Protein AF-A0A108T3N6-F1 (afdb_monomer_lite)

Structure (mmCIF, N/CA/C/O backbone):
data_AF-A0A108T3N6-F1
#
_entry.id   AF-A0A108T3N6-F1
#
loop_
_atom_site.group_PDB
_atom_site.id
_atom_site.type_symbol
_atom_site.label_atom_id
_atom_site.label_alt_id
_atom_site.label_comp_id
_atom_site.label_asym_id
_atom_site.label_entity_id
_atom_site.label_seq_id
_atom_site.pdbx_PDB_ins_code
_atom_site.Cartn_x
_atom_site.Cartn_y
_atom_site.Cartn_z
_atom_site.occupancy
_atom_site.B_iso_or_equiv
_atom_site.auth_seq_id
_atom_site.auth_comp_id
_atom_site.auth_asym_id
_atom_site.auth_atom_id
_atom_site.pdbx_PDB_model_num
ATOM 1 N N . MET A 1 1 ? -3.102 5.567 3.985 1.00 91.25 1 MET A N 1
ATOM 2 C CA . MET A 1 1 ? -2.075 5.454 5.057 1.00 91.25 1 MET A CA 1
ATOM 3 C C . MET A 1 1 ? -1.908 4.011 5.549 1.00 91.25 1 MET A C 1
ATOM 5 O O . MET A 1 1 ? -2.668 3.142 5.117 1.00 91.25 1 MET A O 1
ATOM 9 N N . LYS A 1 2 ? -0.942 3.727 6.442 1.00 94.19 2 LYS A N 1
ATOM 10 C CA . LYS A 1 2 ? -0.888 2.443 7.169 1.00 94.19 2 LYS A CA 1
ATOM 11 C C . LYS A 1 2 ? -1.755 2.499 8.430 1.00 94.19 2 LYS A C 1
ATOM 13 O O . LYS A 1 2 ? -2.021 3.571 8.969 1.00 94.19 2 LYS A O 1
ATOM 18 N N . LEU A 1 3 ? -2.188 1.342 8.925 1.00 94.81 3 LEU A N 1
ATOM 19 C CA . LEU A 1 3 ? -2.983 1.229 10.151 1.00 94.81 3 LEU A CA 1
ATOM 20 C C . LEU A 1 3 ? -2.199 1.700 11.389 1.00 94.81 3 LEU A C 1
ATOM 22 O O . LEU A 1 3 ? -2.789 2.217 12.338 1.00 94.81 3 LEU A O 1
ATOM 26 N N . SER A 1 4 ? -0.871 1.556 11.374 1.00 93.06 4 SER A N 1
ATOM 27 C CA . SER A 1 4 ? 0.037 2.087 12.401 1.00 93.06 4 SER A CA 1
ATOM 28 C C . SER A 1 4 ? -0.016 3.610 12.542 1.00 93.06 4 SER A C 1
ATOM 30 O O . SER A 1 4 ? 0.333 4.129 13.600 1.00 93.06 4 SER A O 1
ATOM 32 N N . ASP A 1 5 ? -0.443 4.314 11.491 1.00 92.31 5 ASP A N 1
ATOM 33 C CA . ASP A 1 5 ? -0.460 5.778 11.429 1.00 92.31 5 ASP A CA 1
ATOM 34 C C . ASP A 1 5 ? -1.805 6.364 11.890 1.00 92.31 5 ASP A C 1
ATOM 36 O O . ASP A 1 5 ? -1.951 7.584 12.003 1.00 92.31 5 ASP A O 1
ATOM 40 N N . LEU A 1 6 ? -2.808 5.510 12.130 1.00 91.94 6 LEU A N 1
ATOM 41 C CA . LEU A 1 6 ? -4.145 5.930 12.539 1.00 91.94 6 LEU A CA 1
ATOM 42 C C . LEU A 1 6 ? -4.088 6.537 13.947 1.00 91.94 6 LEU A C 1
ATOM 44 O O . LEU A 1 6 ? -3.578 5.917 14.885 1.00 91.94 6 LEU A O 1
ATOM 48 N N . LYS A 1 7 ? -4.593 7.767 14.100 1.00 88.94 7 LYS A N 1
ATOM 49 C CA . LYS A 1 7 ? -4.560 8.463 15.390 1.00 88.94 7 LYS A CA 1
ATOM 50 C C . LYS A 1 7 ? -5.565 7.850 16.353 1.00 88.94 7 LYS A C 1
ATOM 52 O O . LYS A 1 7 ? -6.504 7.164 15.971 1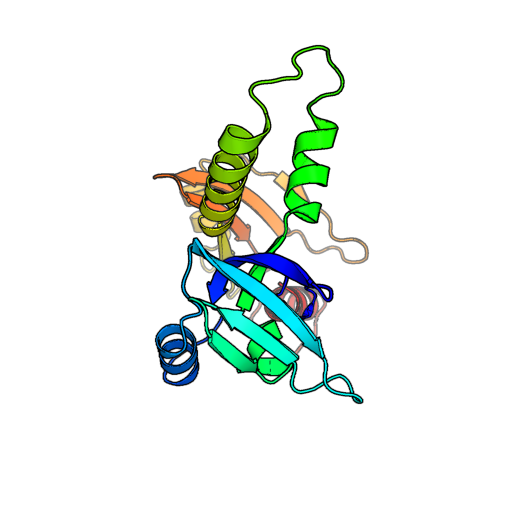.00 88.94 7 LYS A O 1
ATOM 57 N N . ARG A 1 8 ? -5.359 8.122 17.635 1.00 87.94 8 ARG A N 1
ATOM 58 C CA . ARG A 1 8 ? -6.267 7.676 18.685 1.00 87.94 8 ARG A CA 1
ATOM 59 C C . ARG A 1 8 ? -7.688 8.190 18.431 1.00 87.94 8 ARG A C 1
ATOM 61 O O . ARG A 1 8 ? -7.859 9.363 18.122 1.00 87.94 8 ARG A O 1
ATOM 68 N N . ASP A 1 9 ? -8.652 7.300 18.619 1.00 87.88 9 ASP A N 1
ATOM 69 C CA . ASP A 1 9 ? -10.087 7.484 18.421 1.00 87.88 9 ASP A CA 1
ATOM 70 C C . ASP A 1 9 ? -10.481 7.785 16.953 1.00 87.88 9 ASP A C 1
ATOM 72 O O . ASP A 1 9 ? -11.664 7.960 16.655 1.00 87.88 9 ASP A O 1
ATOM 76 N N . ASP A 1 10 ? -9.521 7.764 16.013 1.00 89.56 10 ASP A N 1
ATOM 77 C CA . ASP A 1 10 ? -9.805 7.828 14.580 1.00 89.56 10 ASP A CA 1
ATOM 78 C C . ASP A 1 10 ? -10.255 6.459 14.058 1.00 89.56 10 ASP A C 1
ATOM 80 O O . ASP A 1 10 ? -9.820 5.386 14.502 1.00 89.56 10 ASP A O 1
ATOM 84 N N . LYS A 1 11 ? -11.105 6.526 13.035 1.00 92.00 11 LYS A N 1
ATOM 85 C CA . LYS A 1 11 ? -11.594 5.379 12.279 1.00 92.00 11 LYS A CA 1
ATOM 86 C C . LYS A 1 11 ? -10.981 5.343 10.890 1.00 92.00 11 LYS A C 1
ATOM 88 O O . LYS A 1 11 ? -10.747 6.379 10.261 1.00 92.00 11 LYS A O 1
ATOM 93 N N . GLY A 1 12 ? -10.784 4.132 10.394 1.00 93.56 12 GLY A N 1
ATOM 94 C CA . GLY A 1 12 ? -10.403 3.879 9.017 1.00 93.56 12 GLY A CA 1
ATOM 95 C C . GLY A 1 12 ? -11.101 2.651 8.456 1.00 93.56 12 GLY A C 1
ATOM 96 O O . GLY A 1 12 ? -11.573 1.784 9.191 1.00 93.56 12 GLY A O 1
ATOM 97 N N . ILE A 1 13 ? -11.151 2.577 7.134 1.00 95.19 13 ILE A N 1
ATOM 98 C CA . ILE A 1 13 ? -11.622 1.404 6.403 1.00 95.19 13 ILE A CA 1
ATOM 99 C C . ILE A 1 13 ? -10.401 0.675 5.866 1.00 95.19 13 ILE A C 1
ATOM 101 O O . ILE A 1 13 ? -9.550 1.274 5.207 1.00 95.19 13 ILE A O 1
ATOM 105 N N . ILE A 1 14 ? -10.315 -0.621 6.151 1.00 95.12 14 ILE A N 1
ATOM 106 C CA . ILE A 1 14 ? -9.215 -1.470 5.698 1.00 95.12 14 ILE A CA 1
ATOM 107 C C . ILE A 1 14 ? -9.305 -1.636 4.185 1.00 95.12 14 ILE A C 1
ATOM 109 O O . ILE A 1 14 ? -10.302 -2.128 3.660 1.00 95.12 14 ILE A O 1
ATOM 113 N N . THR A 1 15 ? -8.251 -1.264 3.470 1.00 93.88 15 THR A N 1
ATOM 114 C CA . THR A 1 15 ? -8.188 -1.394 2.010 1.00 93.88 15 THR A CA 1
ATOM 115 C C 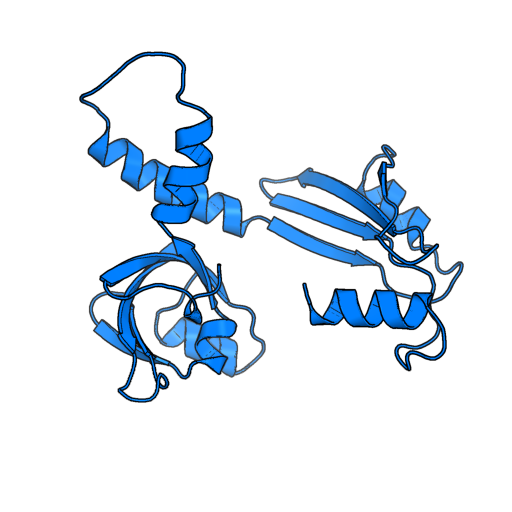. THR A 1 15 ? -7.367 -2.601 1.586 1.00 93.88 15 THR A C 1
ATOM 117 O O . THR A 1 15 ? -7.721 -3.267 0.613 1.00 93.88 15 THR A O 1
ATOM 120 N N . LYS A 1 16 ? -6.301 -2.933 2.325 1.00 92.06 16 LYS A N 1
ATOM 121 C CA . LYS A 1 16 ? -5.388 -4.023 1.964 1.00 92.06 16 LYS A CA 1
ATOM 122 C C . LYS A 1 16 ? -4.662 -4.596 3.176 1.00 92.06 16 LYS A C 1
ATOM 124 O O . LYS A 1 16 ? -4.368 -3.892 4.133 1.00 92.06 16 LYS A O 1
ATOM 129 N N . VAL A 1 17 ? -4.313 -5.880 3.101 1.00 93.06 17 VAL A N 1
ATOM 130 C CA . VAL A 1 17 ? -3.397 -6.542 4.043 1.00 93.06 17 VAL A CA 1
ATOM 131 C C . VAL A 1 17 ? -2.167 -7.005 3.266 1.00 93.06 17 VAL A C 1
ATOM 133 O O . VAL A 1 17 ? -2.214 -7.984 2.514 1.00 93.06 17 VAL A O 1
ATOM 136 N N . LEU A 1 18 ? -1.072 -6.269 3.427 1.00 86.31 18 LEU A N 1
ATOM 137 C CA . LEU A 1 18 ? 0.232 -6.492 2.818 1.00 86.31 18 LEU A CA 1
ATOM 138 C C . LEU A 1 18 ? 0.981 -7.575 3.595 1.00 86.31 18 LEU A C 1
ATOM 140 O O . LEU A 1 18 ? 1.820 -7.323 4.441 1.00 86.31 18 LEU A O 1
ATOM 144 N N . GLY A 1 19 ? 0.662 -8.832 3.330 1.00 84.56 19 GLY A N 1
ATOM 145 C CA . GLY A 1 19 ? 1.298 -9.948 4.014 1.00 84.56 19 GLY A CA 1
ATOM 146 C C . GLY A 1 19 ? 1.163 -11.233 3.225 1.00 84.56 19 GLY A C 1
ATOM 147 O O . GLY A 1 19 ? 0.322 -11.347 2.330 1.00 84.56 19 GLY A O 1
ATOM 148 N N . ARG A 1 20 ? 1.988 -12.232 3.539 1.00 86.44 20 ARG A N 1
ATOM 149 C CA . ARG A 1 20 ? 1.948 -13.534 2.861 1.00 86.44 20 ARG A CA 1
ATOM 150 C C . ARG A 1 20 ? 1.839 -14.675 3.866 1.00 86.44 20 ARG A C 1
ATOM 152 O O . ARG A 1 20 ? 2.217 -14.540 5.028 1.00 86.44 20 ARG A O 1
ATOM 159 N N . GLY A 1 21 ? 1.306 -15.800 3.398 1.00 93.06 21 GLY A N 1
ATOM 160 C CA . GLY A 1 21 ? 1.285 -17.053 4.147 1.00 93.06 21 GLY A CA 1
ATOM 161 C C . GLY A 1 21 ? 0.557 -16.963 5.501 1.00 93.06 21 GLY A C 1
ATOM 162 O O . GLY A 1 21 ? -0.523 -16.365 5.569 1.00 93.06 21 GLY A O 1
ATOM 163 N N . PRO A 1 22 ? 1.122 -17.553 6.576 1.00 93.06 22 PRO A N 1
ATOM 164 C CA . PRO A 1 22 ? 0.463 -17.656 7.881 1.00 93.06 22 PRO A CA 1
ATOM 165 C C . PRO A 1 22 ? 0.064 -16.311 8.493 1.00 93.06 22 PRO A C 1
ATOM 167 O O . PRO A 1 22 ? -1.004 -16.206 9.090 1.00 93.06 22 PRO A O 1
ATOM 170 N N . PHE A 1 23 ? 0.889 -15.276 8.310 1.00 92.12 23 PHE A N 1
ATOM 171 C CA . PHE A 1 23 ? 0.613 -13.940 8.834 1.00 92.12 23 PHE A CA 1
ATOM 172 C C . PHE A 1 23 ? -0.697 -13.377 8.272 1.00 92.12 23 PHE A C 1
ATOM 174 O O . PHE A 1 23 ? -1.589 -13.009 9.032 1.00 92.12 23 PHE A O 1
ATOM 181 N N . ARG A 1 24 ? -0.854 -13.378 6.940 1.00 93.31 24 ARG A N 1
ATOM 182 C CA . ARG A 1 24 ? -2.060 -12.842 6.292 1.00 93.31 24 ARG A CA 1
ATOM 183 C C . ARG A 1 24 ? -3.309 -13.611 6.709 1.00 93.31 24 ARG A C 1
ATOM 185 O O . ARG A 1 24 ? -4.341 -12.993 6.942 1.00 93.31 24 ARG A O 1
ATOM 192 N N . LYS A 1 25 ? -3.204 -14.938 6.838 1.00 94.94 25 LYS A N 1
ATOM 193 C CA . LYS A 1 25 ? -4.30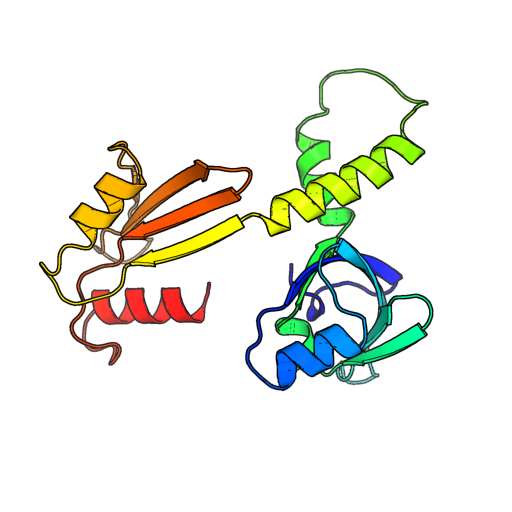2 -15.780 7.326 1.00 94.94 25 LYS A CA 1
ATOM 194 C C . LYS A 1 25 ? -4.729 -15.364 8.737 1.00 94.94 25 LYS A C 1
ATOM 196 O O . LYS A 1 25 ? -5.901 -15.080 8.940 1.00 94.94 25 LYS A O 1
ATOM 201 N N . ARG A 1 26 ? -3.773 -15.225 9.662 1.00 95.25 26 ARG A N 1
ATOM 202 C CA . ARG A 1 26 ? -4.022 -14.786 11.044 1.00 95.25 26 ARG A CA 1
ATOM 203 C C . ARG A 1 26 ? -4.690 -13.410 11.108 1.00 95.25 26 ARG A C 1
ATOM 205 O O . ARG A 1 26 ? -5.650 -13.234 11.843 1.00 95.25 26 ARG A O 1
ATOM 212 N N . ILE A 1 27 ? -4.188 -12.434 10.350 1.00 95.62 27 ILE A N 1
ATOM 213 C CA . ILE A 1 27 ? -4.729 -11.063 10.328 1.00 95.62 27 ILE A CA 1
ATOM 214 C C . ILE A 1 27 ? -6.187 -11.054 9.848 1.00 95.62 27 ILE A C 1
ATOM 216 O O . ILE A 1 27 ? -7.040 -10.434 10.481 1.00 95.62 27 ILE A O 1
ATOM 220 N N . ILE A 1 28 ? -6.487 -11.814 8.792 1.00 94.75 28 ILE A N 1
ATOM 221 C CA . ILE A 1 28 ? -7.850 -11.983 8.271 1.00 94.75 28 ILE A CA 1
ATOM 222 C C . ILE A 1 28 ? -8.755 -12.689 9.29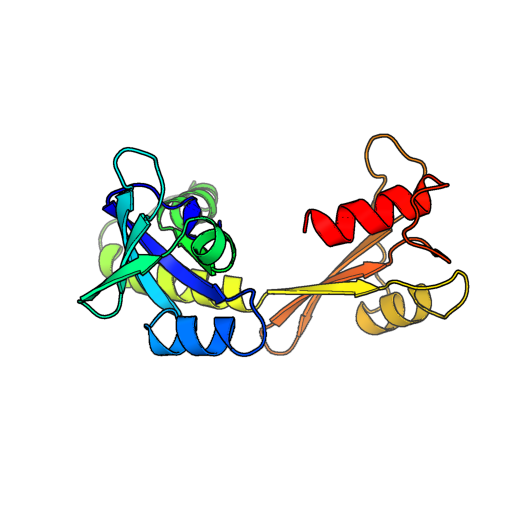1 1.00 94.75 28 ILE A C 1
ATOM 224 O O . ILE A 1 28 ? -9.871 -12.236 9.522 1.00 94.75 28 ILE A O 1
ATOM 228 N N . GLU A 1 29 ? -8.280 -13.760 9.934 1.00 94.94 29 GLU A N 1
ATOM 229 C CA . GLU A 1 29 ? -9.026 -14.487 10.976 1.00 94.94 29 GLU A CA 1
ATOM 230 C C . GLU A 1 29 ? -9.329 -13.616 12.204 1.00 94.94 29 GLU A C 1
ATOM 232 O O . GLU A 1 29 ? -10.357 -13.799 12.848 1.00 94.94 29 GLU A O 1
ATOM 237 N N . MET A 1 30 ? -8.471 -12.635 12.502 1.00 95.25 30 MET A N 1
ATOM 238 C CA . MET A 1 30 ? -8.707 -11.627 13.540 1.00 95.25 30 MET A CA 1
ATOM 239 C C . MET A 1 30 ? -9.666 -10.507 13.108 1.00 95.25 30 MET A C 1
ATOM 241 O O . MET A 1 30 ? -9.904 -9.600 13.903 1.00 95.25 30 MET A O 1
ATOM 245 N N . GLY A 1 31 ? -10.226 -10.547 11.895 1.00 94.56 31 GLY A N 1
ATOM 246 C CA . GLY A 1 31 ? -11.244 -9.605 11.417 1.00 94.56 31 GLY A CA 1
ATOM 247 C C . GLY A 1 31 ? -10.707 -8.423 10.609 1.00 94.56 31 GLY A C 1
ATOM 248 O O . GLY A 1 31 ? -11.491 -7.601 10.140 1.00 94.56 31 GLY A O 1
ATOM 249 N N . PHE A 1 32 ? -9.393 -8.331 10.385 1.00 96.00 32 PHE A N 1
ATOM 250 C CA . PHE A 1 32 ? -8.804 -7.281 9.551 1.00 96.00 32 PHE A CA 1
ATOM 251 C C . PHE A 1 32 ? -8.930 -7.656 8.071 1.00 96.00 32 PHE A C 1
ATOM 253 O O . PHE A 1 32 ? -7.999 -8.171 7.447 1.00 96.00 32 PHE A O 1
ATOM 260 N N . VAL A 1 33 ? -10.118 -7.433 7.516 1.00 93.81 33 VAL A N 1
ATOM 261 C CA . VAL A 1 33 ? -10.471 -7.763 6.130 1.00 93.81 33 VAL A CA 1
ATOM 262 C C . VAL A 1 33 ? -10.779 -6.508 5.323 1.00 93.81 33 VAL A C 1
ATOM 264 O O . VAL A 1 33 ? -11.180 -5.488 5.872 1.00 93.81 33 VAL A O 1
ATOM 267 N N . GLN A 1 34 ? -10.597 -6.569 4.004 1.00 91.62 34 GLN A N 1
ATOM 268 C CA . GLN A 1 34 ? -10.891 -5.439 3.122 1.00 91.62 34 GLN A CA 1
ATOM 269 C C . GLN A 1 34 ? -12.357 -4.988 3.259 1.00 91.62 34 GLN A C 1
ATOM 271 O O . GLN A 1 34 ? -13.272 -5.807 3.241 1.00 91.62 34 GLN A O 1
ATOM 276 N N . GLY A 1 35 ? -12.568 -3.677 3.368 1.00 91.19 35 GLY A N 1
ATOM 277 C CA . GLY A 1 35 ? -13.866 -3.033 3.563 1.00 91.19 35 GLY A CA 1
ATOM 278 C C . GLY A 1 35 ? -14.328 -2.954 5.019 1.00 91.19 35 GLY A C 1
ATOM 279 O O . GLY A 1 35 ? -15.326 -2.293 5.287 1.00 91.19 35 GLY A O 1
ATOM 280 N N . GLN A 1 36 ? -13.624 -3.593 5.956 1.00 94.25 36 GLN A N 1
ATOM 281 C CA . GLN A 1 36 ? -13.978 -3.558 7.370 1.00 94.25 36 GLN A CA 1
ATOM 282 C C . GLN A 1 36 ? -13.545 -2.235 8.017 1.00 94.25 36 GLN A C 1
ATOM 284 O O . GLN A 1 36 ? -12.419 -1.777 7.819 1.00 94.25 36 GLN A O 1
ATOM 289 N N . GLU A 1 37 ? -14.430 -1.653 8.830 1.00 94.88 37 GLU A N 1
ATOM 290 C CA . GLU A 1 37 ? -14.095 -0.520 9.700 1.00 94.88 37 GLU A CA 1
ATOM 291 C C . GLU A 1 37 ? -13.244 -0.983 10.886 1.00 94.88 37 GLU A C 1
ATOM 293 O O . GLU A 1 37 ? -13.540 -1.999 11.533 1.00 94.88 37 GLU A O 1
ATOM 298 N N . VAL A 1 38 ? -12.205 -0.201 11.170 1.00 95.81 38 VAL A N 1
ATOM 299 C CA . VAL A 1 38 ? -11.301 -0.352 12.304 1.00 95.81 38 VAL A CA 1
ATOM 300 C C . VAL A 1 38 ? -11.100 0.996 12.998 1.00 95.81 38 VAL A C 1
ATOM 302 O O . VAL A 1 38 ? -10.964 2.031 12.350 1.00 95.81 38 VAL A O 1
ATOM 305 N N . GLU A 1 39 ? -11.078 0.979 14.326 1.00 95.38 39 GLU A N 1
ATOM 306 C CA . GLU A 1 39 ? -10.888 2.156 15.182 1.00 95.38 39 GLU A CA 1
ATOM 307 C C . GLU A 1 39 ? -9.616 1.982 16.020 1.00 95.38 39 GLU A C 1
ATOM 309 O O . GLU A 1 39 ? -9.398 0.918 16.608 1.00 95.38 39 GLU A O 1
ATOM 314 N N . ALA A 1 40 ? -8.763 3.004 16.085 1.00 92.38 40 ALA A N 1
ATOM 315 C CA . ALA A 1 40 ? -7.567 2.977 16.926 1.00 92.38 40 ALA A CA 1
ATOM 316 C C . ALA A 1 40 ? -7.908 3.438 18.350 1.00 92.38 40 ALA A C 1
ATOM 318 O O . ALA A 1 40 ? -8.188 4.604 18.583 1.00 92.38 40 ALA A O 1
ATOM 319 N N . VAL A 1 41 ? -7.849 2.541 19.335 1.00 89.62 41 VAL A N 1
ATOM 320 C CA . VAL A 1 41 ? -8.314 2.840 20.703 1.00 89.62 41 VAL A CA 1
ATOM 321 C C . VAL A 1 41 ? -7.222 3.504 21.543 1.00 89.62 41 VAL A C 1
ATOM 323 O O . VAL A 1 41 ? -7.446 4.504 22.222 1.00 89.62 41 VAL A O 1
ATOM 326 N N . ARG A 1 42 ? -6.025 2.906 21.572 1.00 76.19 42 ARG A N 1
ATOM 327 C CA . ARG A 1 42 ? -4.875 3.401 22.346 1.00 76.19 42 ARG A CA 1
ATOM 328 C C . ARG A 1 42 ? -3.583 2.718 21.915 1.00 76.19 42 ARG A C 1
ATOM 330 O O . ARG A 1 42 ? -3.551 1.501 21.737 1.00 76.19 42 ARG A O 1
ATOM 337 N N . SER A 1 43 ? -2.496 3.471 21.859 1.00 67.75 43 SER A N 1
ATOM 338 C CA . SER A 1 43 ? -1.144 2.906 21.804 1.00 67.75 43 SER A CA 1
ATOM 339 C C . SER A 1 43 ? -0.680 2.569 23.225 1.00 67.75 43 SER A C 1
ATOM 341 O O . SER A 1 43 ? -1.071 3.241 24.185 1.00 67.75 43 SER A O 1
ATOM 343 N N . ALA A 1 44 ? 0.121 1.514 23.401 1.00 71.38 44 ALA A N 1
ATOM 344 C CA . ALA A 1 44 ? 0.771 1.236 24.682 1.00 71.38 44 ALA A CA 1
ATOM 345 C C . ALA A 1 44 ? 1.590 2.455 25.175 1.00 71.38 44 ALA A C 1
ATOM 347 O O . ALA A 1 44 ? 1.962 3.303 24.362 1.00 71.38 44 ALA A O 1
ATOM 348 N N . PRO A 1 45 ? 1.940 2.542 26.476 1.00 71.38 45 PRO A N 1
ATOM 349 C CA . PRO A 1 45 ? 2.736 3.652 27.021 1.00 71.38 45 PRO A CA 1
ATOM 350 C C . PRO A 1 45 ? 4.069 3.892 26.291 1.00 71.38 45 PRO A C 1
ATOM 352 O O . PRO A 1 45 ? 4.600 4.995 26.333 1.00 71.38 45 PRO A O 1
ATOM 355 N N . LEU A 1 46 ? 4.591 2.857 25.620 1.00 77.00 46 LEU A N 1
ATOM 356 C CA . LEU A 1 46 ? 5.826 2.870 24.831 1.00 77.00 46 LEU A CA 1
ATOM 357 C C . LEU A 1 46 ? 5.581 2.783 23.309 1.00 77.00 46 LEU A C 1
ATOM 359 O O . LEU A 1 46 ? 6.514 2.558 22.548 1.00 77.00 46 LEU A O 1
ATOM 363 N N . GLY A 1 47 ? 4.335 2.937 22.853 1.00 75.62 47 GLY A N 1
ATOM 364 C CA . GLY A 1 47 ? 3.969 2.959 21.433 1.00 75.62 47 GLY A CA 1
ATOM 365 C C . GLY A 1 47 ? 3.715 1.596 20.774 1.00 75.62 47 GLY A C 1
ATOM 366 O O . GLY A 1 47 ? 3.225 1.580 19.650 1.00 75.62 47 GLY A O 1
ATOM 367 N N . ASP A 1 48 ? 3.985 0.479 21.456 1.00 85.00 48 ASP A N 1
ATOM 368 C CA . ASP A 1 48 ? 3.785 -0.890 20.951 1.00 85.00 48 ASP A CA 1
ATOM 369 C C . ASP A 1 48 ? 3.439 -1.862 22.108 1.00 85.00 48 ASP A C 1
ATOM 371 O O . ASP A 1 48 ? 4.092 -1.787 23.155 1.00 85.00 48 ASP A O 1
ATOM 375 N N . PRO A 1 49 ? 2.422 -2.748 21.996 1.00 88.62 49 PRO A N 1
ATOM 376 C CA . PRO A 1 49 ? 1.467 -2.902 20.893 1.00 88.62 49 PRO A CA 1
ATOM 377 C C . PRO A 1 49 ? 0.410 -1.792 20.830 1.00 88.62 49 PRO A C 1
ATOM 379 O O . PRO A 1 49 ? 0.159 -1.073 21.804 1.00 88.62 49 PRO A O 1
ATOM 382 N N . VAL A 1 50 ? -0.240 -1.678 19.673 1.00 90.56 50 VAL A N 1
ATOM 383 C CA . VAL A 1 50 ? -1.377 -0.777 19.448 1.00 90.56 50 VAL A CA 1
ATOM 384 C C . VAL A 1 50 ? -2.678 -1.573 19.537 1.00 90.56 50 VAL A C 1
ATOM 386 O O . VAL A 1 50 ? -2.778 -2.695 19.035 1.00 90.56 50 VAL A O 1
ATOM 389 N N . TYR A 1 51 ? -3.675 -1.009 20.219 1.00 92.94 51 TYR A N 1
ATOM 390 C CA . TYR A 1 51 ? -4.991 -1.618 20.383 1.00 92.94 51 TYR A CA 1
ATOM 391 C C . TYR A 1 51 ? -5.969 -1.046 19.365 1.00 92.94 51 TYR A C 1
ATOM 393 O O . TYR A 1 51 ? -6.178 0.168 19.311 1.00 92.94 51 TYR A O 1
ATOM 401 N N . TYR A 1 52 ? -6.611 -1.942 18.627 1.00 95.31 52 TYR A N 1
ATOM 402 C CA . TYR A 1 52 ? -7.611 -1.634 17.618 1.00 95.31 52 TYR A CA 1
ATOM 403 C C . TYR A 1 52 ? -8.940 -2.280 17.978 1.00 95.31 52 TYR A C 1
ATOM 405 O O . TYR A 1 52 ? -8.970 -3.372 18.543 1.00 95.31 52 TYR A O 1
ATOM 413 N N . LYS A 1 53 ? -10.042 -1.634 17.615 1.00 96.38 53 LYS A N 1
ATOM 414 C CA . LYS A 1 53 ? -11.378 -2.214 17.687 1.00 96.38 53 LYS A CA 1
ATOM 415 C C . LYS A 1 53 ? -11.843 -2.556 16.278 1.00 96.38 53 LYS A C 1
ATOM 417 O O . LYS A 1 53 ? -11.892 -1.686 15.414 1.00 96.38 53 LYS A O 1
ATOM 422 N N . VAL A 1 54 ? -12.173 -3.823 16.052 1.00 96.12 54 VAL A N 1
ATOM 423 C CA . VAL A 1 54 ? -12.599 -4.369 14.756 1.00 96.12 54 VAL A CA 1
ATOM 424 C C . VAL A 1 54 ? -13.732 -5.363 14.995 1.00 96.12 54 VAL A C 1
ATOM 426 O O . VAL A 1 54 ? -13.720 -6.078 15.993 1.00 96.12 54 VAL A O 1
ATOM 429 N N . MET A 1 55 ? -14.765 -5.358 14.145 1.00 93.50 55 MET A N 1
ATOM 430 C CA . MET A 1 55 ? -15.955 -6.218 14.306 1.00 93.50 55 MET A CA 1
ATOM 431 C C . MET A 1 55 ? -16.585 -6.180 15.723 1.00 93.50 55 MET A C 1
ATOM 433 O O . MET A 1 55 ? -17.206 -7.140 16.173 1.00 93.50 55 MET A O 1
ATOM 437 N N . GLY A 1 56 ? -16.425 -5.066 16.448 1.00 91.00 56 GLY A N 1
ATOM 438 C CA . GLY A 1 56 ? -16.968 -4.874 17.796 1.00 91.00 56 GLY A CA 1
ATOM 439 C C . GLY A 1 56 ? -16.104 -5.385 18.958 1.00 91.00 56 GLY A C 1
ATOM 440 O O . GLY A 1 56 ? -16.480 -5.141 20.104 1.00 91.00 56 GLY A O 1
ATOM 441 N N . TYR A 1 57 ? -14.950 -6.016 18.713 1.00 94.31 57 TYR A N 1
ATOM 442 C CA . TYR A 1 57 ? -14.018 -6.464 19.759 1.00 94.31 57 TYR A CA 1
ATOM 443 C C . TYR A 1 57 ? -12.639 -5.807 19.640 1.00 94.31 57 TYR A C 1
ATOM 445 O O . TYR A 1 57 ? -12.275 -5.261 18.602 1.00 94.31 57 TYR A O 1
ATOM 453 N N . ASN A 1 58 ? -11.872 -5.846 20.733 1.00 94.19 58 ASN A N 1
ATOM 454 C CA . ASN A 1 58 ? -10.531 -5.269 20.794 1.00 94.19 58 ASN A CA 1
ATOM 455 C C . ASN A 1 58 ? -9.474 -6.311 20.414 1.00 94.19 58 ASN A C 1
ATOM 457 O O . ASN A 1 58 ? -9.475 -7.420 20.949 1.00 94.19 58 ASN A O 1
ATOM 461 N N . VAL A 1 59 ? -8.534 -5.924 19.556 1.00 94.75 59 VAL A N 1
ATOM 462 C CA . VAL A 1 59 ? -7.368 -6.714 19.155 1.00 94.75 59 VAL A CA 1
ATOM 463 C C . VAL A 1 59 ? -6.112 -5.878 19.346 1.00 94.75 59 VAL A C 1
ATOM 465 O O . VAL A 1 59 ? -6.064 -4.712 18.961 1.00 94.75 59 VAL A O 1
ATOM 468 N N . SER A 1 60 ? -5.077 -6.475 19.928 1.00 93.25 60 SER A N 1
ATOM 469 C CA . SER A 1 60 ? -3.741 -5.882 19.968 1.00 93.25 60 SER A CA 1
ATOM 470 C C . SER A 1 60 ? -2.915 -6.375 18.784 1.00 93.25 60 SER A C 1
ATOM 472 O O . SER A 1 60 ? -2.776 -7.587 18.606 1.00 93.25 60 SER A O 1
ATOM 474 N N . LEU A 1 61 ? -2.319 -5.456 18.030 1.00 93.12 61 LEU A N 1
ATOM 475 C CA . LEU A 1 61 ? -1.316 -5.762 17.010 1.00 93.12 61 LEU A CA 1
ATOM 476 C C . LEU A 1 61 ? 0.013 -5.116 17.394 1.00 93.12 61 LEU A C 1
ATOM 478 O O . LEU A 1 61 ? 0.029 -4.029 17.980 1.00 93.12 61 LEU A O 1
ATOM 482 N N . SER A 1 62 ? 1.127 -5.767 17.053 1.00 93.06 62 SER A N 1
ATOM 483 C CA . SER A 1 62 ? 2.409 -5.068 17.072 1.00 93.06 62 SER A CA 1
ATOM 484 C C . SER A 1 62 ? 2.405 -3.972 16.008 1.00 93.06 62 SER A C 1
ATOM 486 O O . SER A 1 62 ? 1.709 -4.064 14.992 1.00 93.06 62 SER A O 1
ATOM 488 N N . LYS A 1 63 ? 3.218 -2.941 16.206 1.00 90.88 63 LYS A N 1
ATOM 489 C CA . LYS A 1 63 ? 3.376 -1.847 15.254 1.00 90.88 63 LYS A CA 1
ATOM 490 C C . LYS A 1 63 ? 3.821 -2.361 13.882 1.00 90.88 63 LYS A C 1
ATOM 492 O O . LYS A 1 63 ? 3.256 -1.947 12.879 1.00 90.88 63 LYS A O 1
ATOM 497 N N . SER A 1 64 ? 4.737 -3.333 13.847 1.00 92.25 64 SER A N 1
ATOM 498 C CA . SER A 1 64 ? 5.186 -3.981 12.606 1.00 92.25 64 SER A CA 1
ATOM 499 C C . SER A 1 64 ? 4.058 -4.708 11.868 1.00 92.25 64 SER A C 1
ATOM 501 O O . SER A 1 64 ? 4.020 -4.715 10.644 1.00 92.25 64 SER A O 1
ATOM 503 N N . ASP A 1 65 ? 3.135 -5.334 12.605 1.00 94.00 65 ASP A N 1
ATOM 504 C CA . ASP A 1 65 ? 1.987 -6.024 12.017 1.00 94.00 65 ASP A CA 1
ATOM 505 C C . ASP A 1 65 ? 0.967 -5.007 11.481 1.00 94.00 65 ASP A C 1
ATOM 507 O O . ASP A 1 65 ? 0.367 -5.227 10.429 1.00 94.00 65 ASP A O 1
ATOM 511 N N . ALA A 1 66 ? 0.793 -3.877 12.173 1.00 93.81 66 ALA A N 1
ATOM 512 C CA . ALA A 1 66 ? -0.086 -2.789 11.750 1.00 93.81 66 ALA A CA 1
ATOM 513 C C . ALA A 1 66 ? 0.460 -2.003 10.540 1.00 93.81 66 ALA A C 1
ATOM 515 O O . ALA A 1 66 ? -0.321 -1.542 9.712 1.00 93.81 66 ALA A O 1
ATOM 516 N N . GLU A 1 67 ? 1.782 -1.897 10.374 1.00 93.69 67 GLU A N 1
ATOM 517 C CA . GLU A 1 67 ? 2.420 -1.315 9.176 1.00 93.69 67 GLU A CA 1
ATOM 518 C C . GLU A 1 67 ? 2.087 -2.098 7.891 1.00 93.69 67 GLU A C 1
ATOM 520 O O . GLU A 1 67 ? 2.118 -1.556 6.785 1.00 93.69 67 GLU A O 1
ATOM 525 N N . LEU A 1 68 ? 1.713 -3.372 8.032 1.00 94.06 68 LEU A N 1
ATOM 526 C CA . LEU A 1 68 ? 1.308 -4.252 6.938 1.00 94.06 68 LEU A CA 1
ATOM 527 C C . LEU A 1 68 ? -0.194 -4.195 6.625 1.00 94.06 68 LEU A C 1
ATOM 529 O O . LEU A 1 68 ? -0.667 -4.927 5.755 1.00 94.06 68 LEU A O 1
ATOM 533 N N . VAL A 1 69 ? -0.967 -3.345 7.295 1.00 94.88 69 VAL A N 1
ATOM 534 C CA . VAL A 1 69 ? -2.389 -3.142 6.996 1.00 94.88 69 VAL A CA 1
ATOM 535 C C . VAL A 1 69 ? -2.576 -1.730 6.460 1.00 94.88 69 VAL A C 1
ATOM 537 O O . VAL A 1 69 ? -2.171 -0.756 7.087 1.00 94.88 69 VAL A O 1
ATOM 540 N N . GLU A 1 70 ? -3.184 -1.610 5.286 1.00 94.69 70 GLU A N 1
ATOM 541 C CA . GLU A 1 70 ? -3.504 -0.324 4.675 1.00 94.69 70 GLU A CA 1
ATOM 542 C C . GLU A 1 70 ? -4.933 0.067 5.009 1.00 94.69 70 GLU A C 1
ATOM 544 O O . GLU A 1 70 ? -5.855 -0.755 4.945 1.00 94.69 70 GLU A O 1
ATOM 549 N N . VAL A 1 71 ? -5.101 1.340 5.355 1.00 95.00 71 VAL A N 1
ATOM 550 C CA . VAL A 1 71 ? -6.398 1.928 5.660 1.00 95.00 71 VAL A CA 1
ATOM 551 C C . VAL A 1 71 ? -6.551 3.271 4.973 1.00 95.00 71 VAL A C 1
ATOM 553 O O . VAL A 1 71 ? -5.573 3.961 4.666 1.00 95.00 71 VAL A O 1
ATOM 556 N N . VAL A 1 72 ? -7.809 3.639 4.783 1.00 93.12 72 VAL A N 1
ATOM 557 C CA . VAL A 1 72 ? -8.225 4.987 4.421 1.00 93.12 72 VAL A CA 1
ATOM 558 C C . VAL A 1 72 ? -8.973 5.580 5.606 1.00 93.12 72 VAL A C 1
ATOM 560 O O . VAL A 1 72 ? -9.909 4.958 6.107 1.00 93.12 72 VAL A O 1
ATOM 563 N N . SER A 1 73 ? -8.546 6.751 6.080 1.00 92.06 73 SER A N 1
ATOM 564 C CA . SER A 1 73 ? -9.194 7.449 7.201 1.00 92.06 73 SER A CA 1
ATOM 565 C C . SER A 1 73 ? -10.190 8.504 6.720 1.00 92.06 73 SER A C 1
ATOM 567 O O . SER A 1 73 ? -10.117 8.980 5.586 1.00 92.06 73 SER A O 1
ATOM 569 N N . MET A 1 74 ? -11.102 8.921 7.603 1.00 84.00 74 MET A N 1
ATOM 570 C CA . MET A 1 74 ? -12.055 9.994 7.287 1.00 84.00 74 MET A CA 1
ATOM 571 C C . MET A 1 74 ? -11.349 11.324 6.974 1.00 84.00 74 MET A C 1
ATOM 573 O O . MET A 1 74 ? -11.811 12.084 6.129 1.00 84.00 74 MET A O 1
ATOM 577 N N . ASN A 1 75 ? -10.202 11.583 7.608 1.00 85.00 75 ASN A N 1
ATOM 578 C CA . ASN A 1 75 ? -9.391 12.774 7.345 1.00 85.00 75 ASN A CA 1
ATOM 579 C C . ASN A 1 75 ? -8.821 12.768 5.916 1.00 85.00 75 ASN A C 1
ATOM 581 O O . ASN A 1 75 ? -8.855 13.795 5.241 1.00 85.00 75 ASN A O 1
ATOM 585 N N . GLU A 1 76 ? -8.334 11.615 5.435 1.00 83.44 76 GLU A N 1
ATOM 586 C CA . GLU A 1 76 ? -7.879 11.466 4.042 1.00 83.44 76 GLU A CA 1
ATOM 587 C C . GLU A 1 76 ? -9.033 11.713 3.055 1.00 83.44 76 GLU A C 1
ATOM 589 O O . GLU A 1 76 ? -8.861 12.448 2.083 1.00 83.44 76 GLU A O 1
ATOM 594 N N . TYR A 1 77 ? -10.222 11.169 3.338 1.00 82.56 77 TYR A N 1
ATOM 595 C CA . TYR A 1 77 ? -11.420 11.380 2.519 1.00 82.56 77 TYR A CA 1
ATOM 596 C C . TYR A 1 77 ? -11.843 12.854 2.457 1.00 82.56 77 TYR A C 1
ATOM 598 O O . TYR A 1 77 ? -12.075 13.392 1.375 1.00 82.56 77 TYR A O 1
ATOM 606 N N . GLN A 1 78 ? -11.904 13.528 3.609 1.00 81.62 78 GLN A N 1
ATOM 607 C CA . GLN A 1 78 ? -12.290 14.938 3.693 1.00 81.62 78 GLN A CA 1
ATOM 608 C C . GLN A 1 78 ? -11.304 15.864 2.982 1.00 81.62 78 GLN A C 1
ATOM 610 O O . GLN A 1 78 ? -11.736 16.835 2.370 1.00 81.62 78 GLN A O 1
ATOM 615 N N . HIS A 1 79 ? -10.001 15.581 3.032 1.00 79.19 79 HIS A N 1
ATOM 616 C CA . HIS A 1 79 ? -9.010 16.387 2.319 1.00 79.19 79 HIS A CA 1
ATOM 617 C C . HIS A 1 79 ? -9.184 16.276 0.794 1.00 79.19 79 HIS A C 1
ATOM 619 O O . HIS A 1 79 ? -9.114 17.274 0.079 1.00 79.19 79 HIS A O 1
ATOM 625 N N . GLU A 1 80 ? -9.445 15.074 0.278 1.00 72.19 80 GLU A N 1
ATOM 626 C CA . GLU A 1 80 ? -9.570 14.850 -1.166 1.00 72.19 80 GLU A CA 1
ATOM 627 C C . GLU A 1 80 ? -10.905 15.355 -1.737 1.00 72.19 80 GLU A C 1
ATOM 629 O O . GLU A 1 80 ? -10.914 15.976 -2.796 1.00 72.19 80 GLU A O 1
ATOM 634 N N . TYR A 1 81 ? -12.017 15.191 -1.011 1.00 67.69 81 TYR A N 1
ATOM 635 C CA . TYR A 1 81 ? -13.331 15.710 -1.423 1.00 67.69 81 TYR A CA 1
ATOM 636 C C . TYR A 1 81 ? -13.550 17.190 -1.084 1.00 67.69 81 TYR A C 1
ATOM 638 O O . TYR A 1 81 ? -14.210 17.895 -1.844 1.00 67.69 81 TYR A O 1
ATOM 646 N N . GLY A 1 82 ? -12.971 17.690 0.010 1.00 59.34 82 GLY A N 1
ATOM 647 C CA . GLY A 1 82 ? -13.060 19.100 0.402 1.00 59.34 82 GLY A CA 1
ATOM 648 C C . GLY A 1 82 ? -12.395 20.043 -0.602 1.00 59.34 82 GLY A C 1
ATOM 649 O O . GLY A 1 82 ? -12.825 21.182 -0.741 1.00 59.34 82 GLY A O 1
ATOM 650 N N . THR A 1 83 ? -11.416 19.547 -1.366 1.00 52.88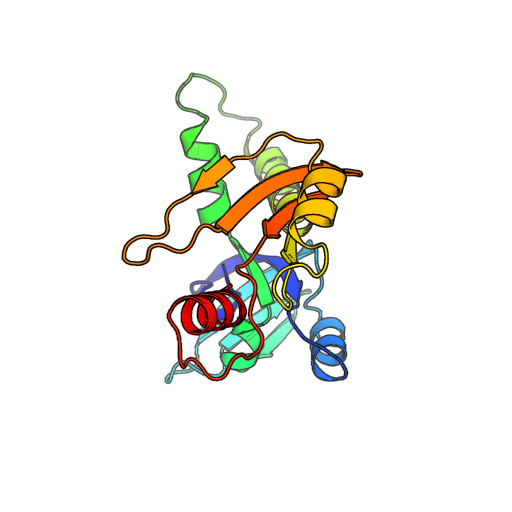 83 THR A N 1
ATOM 651 C CA . THR A 1 83 ? -10.760 20.296 -2.453 1.00 52.88 83 THR A CA 1
ATOM 652 C C . THR A 1 83 ? -11.655 20.422 -3.703 1.00 52.88 83 THR A C 1
ATOM 654 O O . THR A 1 83 ? -11.431 21.290 -4.541 1.00 52.88 83 THR A O 1
ATOM 657 N N . ILE A 1 84 ? -12.684 19.576 -3.842 1.00 53.41 84 ILE A N 1
ATOM 658 C CA . ILE A 1 84 ? -13.599 19.553 -4.999 1.00 53.41 84 ILE A CA 1
ATOM 659 C C . ILE A 1 84 ? -14.827 20.462 -4.769 1.00 53.41 84 ILE A C 1
ATOM 661 O O . ILE A 1 84 ? -15.439 20.930 -5.725 1.00 53.41 84 ILE A O 1
ATOM 665 N N . THR A 1 85 ? -15.188 20.752 -3.514 1.00 48.97 85 THR A N 1
ATOM 666 C CA . THR A 1 85 ? -16.456 21.410 -3.131 1.00 48.97 85 THR A CA 1
ATOM 667 C C . THR A 1 85 ? -16.429 22.943 -3.006 1.00 48.97 85 THR A C 1
ATOM 669 O O . THR A 1 85 ? -17.352 23.510 -2.424 1.00 48.97 85 THR A O 1
ATOM 672 N N . ASP A 1 86 ? -15.454 23.647 -3.589 1.00 45.88 86 ASP A N 1
ATOM 673 C CA . ASP A 1 86 ? -15.427 25.129 -3.629 1.00 45.88 86 ASP A CA 1
ATOM 674 C C . ASP A 1 86 ? -16.401 25.748 -4.664 1.00 45.88 86 ASP A C 1
ATOM 676 O O . ASP A 1 86 ? -16.226 26.867 -5.145 1.00 45.88 86 ASP A O 1
ATOM 680 N N . THR A 1 87 ? -17.484 25.058 -5.027 1.00 47.19 87 THR A N 1
ATOM 681 C CA . THR A 1 87 ? -18.595 25.664 -5.780 1.00 47.19 87 THR A CA 1
ATOM 682 C C . THR A 1 87 ? -19.930 25.142 -5.254 1.00 47.19 87 THR A C 1
ATOM 684 O O . THR A 1 87 ? -20.381 24.059 -5.596 1.00 47.19 87 THR A O 1
ATOM 687 N N . GLU A 1 88 ? -20.488 25.950 -4.352 1.00 53.56 88 GLU A N 1
ATOM 688 C CA . GLU A 1 88 ? -21.874 26.080 -3.894 1.00 53.56 88 GLU A CA 1
ATOM 689 C C . GLU A 1 88 ? -22.824 24.862 -3.870 1.00 53.56 88 GLU A C 1
ATOM 691 O O . GLU A 1 88 ? -23.242 24.321 -4.889 1.00 53.56 88 GLU A O 1
ATOM 696 N N . SER A 1 89 ? -23.397 24.687 -2.669 1.00 48.88 89 SER A N 1
ATOM 697 C CA . SER A 1 89 ? -24.727 24.130 -2.370 1.00 48.88 89 SER A CA 1
ATOM 698 C C . SER A 1 89 ? -24.817 22.610 -2.156 1.00 48.88 89 SER A C 1
ATOM 700 O O . SER A 1 89 ? -24.853 21.827 -3.093 1.00 48.88 89 SER A O 1
ATOM 702 N N . GLN A 1 90 ? -25.025 22.180 -0.907 1.00 50.28 90 GLN A N 1
ATOM 703 C CA . GLN A 1 90 ? -26.359 21.871 -0.353 1.00 50.28 90 GLN A CA 1
ATOM 704 C C . GLN A 1 90 ? -26.210 21.119 0.979 1.00 50.28 90 GLN A C 1
ATOM 706 O O . GLN A 1 90 ? -25.846 19.949 1.061 1.00 50.28 90 GLN A O 1
ATOM 711 N N . VAL A 1 91 ? -26.524 21.835 2.054 1.00 53.12 91 VAL A N 1
ATOM 712 C CA . VAL A 1 91 ? -26.568 21.353 3.433 1.00 53.12 91 VAL A CA 1
ATOM 713 C C . VAL A 1 91 ? -27.950 20.732 3.653 1.00 53.12 91 VAL A C 1
ATOM 715 O O . VAL A 1 91 ? -28.930 21.468 3.601 1.00 53.12 91 VAL A O 1
ATOM 718 N N . ASN A 1 92 ? -28.032 19.400 3.813 1.00 47.38 92 ASN A N 1
ATOM 719 C CA . ASN A 1 92 ? -28.991 18.656 4.675 1.00 47.38 92 ASN A CA 1
ATOM 720 C C . ASN A 1 92 ? -29.308 17.201 4.250 1.00 47.38 92 ASN A C 1
ATOM 722 O O . ASN A 1 92 ? -30.007 16.509 4.983 1.00 47.38 92 ASN A O 1
ATOM 726 N N . THR A 1 93 ? -28.709 16.673 3.176 1.00 45.81 93 THR A N 1
ATOM 727 C CA . THR A 1 93 ? -28.725 15.222 2.837 1.00 45.81 93 THR A CA 1
ATOM 728 C C . THR A 1 93 ? -27.357 14.557 3.098 1.00 45.81 93 THR A C 1
ATOM 730 O O . THR A 1 93 ? -27.024 13.517 2.546 1.00 45.81 93 THR A O 1
ATOM 733 N N . LEU A 1 94 ? -26.514 15.195 3.915 1.00 51.09 94 LEU A N 1
ATOM 734 C CA . LEU A 1 94 ? -25.051 15.067 3.858 1.00 51.09 94 LEU A CA 1
ATOM 735 C C . LEU A 1 94 ? -24.449 13.987 4.786 1.00 51.09 94 LEU A C 1
ATOM 737 O O . LEU A 1 94 ? -23.279 13.651 4.648 1.00 51.09 94 LEU A O 1
ATOM 741 N N . THR A 1 95 ? -25.199 13.431 5.744 1.00 51.78 95 THR A N 1
ATOM 742 C CA . THR A 1 95 ? -24.641 12.543 6.792 1.00 51.78 95 THR A CA 1
ATOM 743 C C . THR A 1 95 ? -24.672 11.053 6.458 1.00 51.78 95 THR A C 1
ATOM 745 O O . THR A 1 95 ? -23.741 10.343 6.820 1.00 51.78 95 THR A O 1
ATOM 748 N N . THR A 1 96 ? -25.700 10.556 5.765 1.00 50.16 96 THR A N 1
ATOM 749 C CA . THR A 1 96 ? -25.760 9.137 5.356 1.00 50.16 96 THR A CA 1
ATOM 750 C C . THR A 1 96 ? -25.018 8.909 4.042 1.00 50.16 96 THR A C 1
ATOM 752 O O . THR A 1 96 ? -24.243 7.961 3.943 1.00 50.16 96 THR A O 1
ATOM 755 N N . LEU A 1 97 ? -25.174 9.835 3.085 1.00 54.12 97 LEU A N 1
ATOM 756 C CA . LEU A 1 97 ? -24.417 9.827 1.832 1.00 54.12 97 LEU A CA 1
ATOM 757 C C . LEU A 1 97 ? -22.911 9.907 2.113 1.00 54.12 97 LEU A C 1
ATOM 759 O O . LEU A 1 97 ? -22.179 9.058 1.632 1.00 54.12 97 LEU A O 1
ATOM 763 N N . SER A 1 98 ? -22.450 10.774 3.027 1.00 71.31 98 SER A N 1
ATOM 764 C CA . SER A 1 98 ? -21.012 10.848 3.341 1.00 71.31 98 SER A CA 1
ATOM 765 C C . SER A 1 98 ? -20.409 9.557 3.897 1.00 71.31 98 SER A C 1
ATOM 767 O O . SER A 1 98 ? -19.226 9.317 3.669 1.00 71.31 98 SER A O 1
ATOM 769 N N . HIS A 1 99 ? -21.175 8.723 4.609 1.00 77.00 99 HIS A N 1
ATOM 770 C CA . HIS A 1 99 ? -20.651 7.469 5.152 1.00 77.00 99 HIS A CA 1
ATOM 771 C C . HIS A 1 99 ? -20.609 6.356 4.095 1.00 77.00 99 HIS A C 1
ATOM 773 O O . HIS A 1 99 ? -19.614 5.639 3.994 1.00 77.00 99 HIS A O 1
ATOM 779 N N . GLU A 1 100 ? -21.652 6.233 3.270 1.00 81.19 100 GLU A N 1
ATOM 780 C CA . GLU A 1 100 ? -21.654 5.299 2.135 1.00 81.19 100 GLU A CA 1
ATOM 781 C C . GLU A 1 100 ? -20.621 5.696 1.070 1.00 81.19 100 GLU A C 1
ATOM 783 O O . GLU A 1 100 ? -19.887 4.837 0.573 1.00 81.19 100 GLU A O 1
ATOM 788 N N . ASP A 1 101 ? -20.496 6.993 0.787 1.00 81.25 101 ASP A N 1
ATOM 789 C CA . ASP A 1 101 ? -19.500 7.556 -0.124 1.00 81.25 101 ASP A CA 1
ATOM 790 C C . ASP A 1 101 ? -18.079 7.337 0.402 1.00 81.25 101 ASP A C 1
ATOM 792 O O . ASP A 1 101 ? -17.193 6.956 -0.362 1.00 81.25 101 ASP A O 1
ATOM 796 N N . PHE A 1 102 ? -17.858 7.474 1.715 1.00 82.94 102 PHE A N 1
ATOM 797 C CA . PHE A 1 102 ? -16.576 7.154 2.344 1.00 82.94 102 PHE A CA 1
ATOM 798 C C . PHE A 1 102 ? -16.207 5.672 2.190 1.00 82.94 102 PHE A C 1
ATOM 800 O O . PHE A 1 102 ? -15.079 5.341 1.816 1.00 82.94 102 PHE A O 1
ATOM 807 N N . ILE A 1 103 ? -17.159 4.761 2.424 1.00 84.38 103 ILE A N 1
ATOM 808 C CA . ILE A 1 103 ? -16.939 3.320 2.231 1.00 84.38 103 ILE A CA 1
ATOM 809 C C . ILE A 1 103 ? -16.636 3.021 0.761 1.00 84.38 103 ILE A C 1
ATOM 811 O O . ILE A 1 103 ? -15.738 2.227 0.467 1.00 84.38 103 ILE A O 1
ATOM 815 N N . ARG A 1 104 ? -17.364 3.642 -0.171 1.00 84.06 104 ARG A N 1
ATOM 816 C CA . ARG A 1 104 ? -17.120 3.497 -1.610 1.00 84.06 104 ARG A CA 1
ATOM 817 C C . ARG A 1 104 ? -15.728 3.998 -1.987 1.00 84.06 104 ARG A C 1
ATOM 819 O O . ARG A 1 104 ? -14.975 3.259 -2.610 1.00 84.06 104 ARG A O 1
ATOM 826 N N . PHE A 1 105 ? -15.355 5.185 -1.527 1.00 84.06 105 PHE A N 1
ATOM 827 C CA . PHE A 1 105 ? -14.032 5.765 -1.729 1.00 84.06 105 PHE A CA 1
ATOM 828 C C . PHE A 1 105 ? -12.912 4.851 -1.211 1.00 84.06 105 PHE A C 1
ATOM 830 O O . PHE A 1 105 ? -11.938 4.585 -1.918 1.00 84.06 105 PHE A O 1
ATOM 837 N N . ALA A 1 106 ? -13.066 4.295 -0.007 1.00 85.69 106 ALA A N 1
ATOM 838 C CA . ALA A 1 106 ? -12.104 3.345 0.539 1.00 85.69 106 ALA A CA 1
ATOM 839 C C . ALA A 1 106 ? -12.044 2.035 -0.270 1.00 85.69 106 ALA A C 1
ATOM 841 O O . ALA A 1 106 ? -10.960 1.484 -0.480 1.00 85.69 106 ALA A O 1
ATOM 842 N N . LYS A 1 107 ? -13.184 1.536 -0.769 1.00 83.56 107 LYS A N 1
ATOM 843 C CA . LYS A 1 107 ? -13.214 0.368 -1.665 1.00 83.56 107 LYS A CA 1
ATOM 844 C C . LYS A 1 107 ? -12.475 0.640 -2.970 1.00 83.56 107 LYS A C 1
ATOM 846 O O . LYS A 1 107 ? -11.676 -0.204 -3.371 1.00 83.56 107 LYS A O 1
ATOM 851 N N . ASP A 1 108 ? -12.691 1.798 -3.585 1.00 82.38 108 ASP A N 1
ATOM 852 C CA . ASP A 1 108 ? -12.046 2.188 -4.843 1.00 82.38 108 ASP A CA 1
ATOM 853 C C . ASP A 1 108 ? -10.526 2.338 -4.662 1.00 82.38 108 ASP A C 1
ATOM 855 O O . ASP A 1 108 ? -9.742 1.826 -5.463 1.00 82.38 108 ASP A O 1
ATOM 859 N N . ARG A 1 109 ? -10.081 2.896 -3.528 1.00 80.88 109 ARG A N 1
ATOM 860 C CA . ARG A 1 109 ? -8.663 2.902 -3.117 1.00 80.88 109 ARG A CA 1
ATOM 861 C C . ARG A 1 109 ? -8.073 1.488 -3.016 1.00 80.88 109 ARG A C 1
ATOM 863 O O . ARG A 1 109 ? -6.919 1.274 -3.381 1.00 80.88 109 ARG A O 1
ATOM 870 N N . GLY A 1 110 ? -8.865 0.508 -2.579 1.00 79.19 110 GLY A N 1
ATOM 871 C CA . GLY A 1 110 ? -8.483 -0.908 -2.535 1.00 79.19 110 GLY A CA 1
ATOM 872 C C . GLY A 1 110 ? -8.385 -1.601 -3.903 1.00 79.19 110 GLY A C 1
ATOM 873 O O . GLY A 1 110 ? -7.873 -2.719 -3.970 1.00 79.19 110 GLY A O 1
ATOM 874 N N . LYS A 1 111 ? -8.841 -0.963 -4.989 1.00 86.25 111 LYS A N 1
ATOM 875 C CA . LYS A 1 111 ? -8.753 -1.481 -6.366 1.00 86.25 111 LYS A CA 1
ATOM 876 C C . LYS A 1 111 ? -7.547 -0.942 -7.139 1.00 86.25 111 LYS A C 1
ATOM 878 O O . LYS A 1 111 ? -7.470 -1.096 -8.353 1.00 86.25 111 LYS A O 1
ATOM 883 N N . THR A 1 112 ? -6.580 -0.337 -6.450 1.00 86.38 112 THR A N 1
ATOM 884 C CA . THR A 1 112 ? -5.318 0.070 -7.076 1.00 86.38 112 THR A CA 1
ATOM 885 C C . THR A 1 112 ? -4.295 -1.070 -7.039 1.00 86.38 112 THR A C 1
ATOM 887 O O . THR A 1 112 ? -3.961 -1.593 -5.970 1.00 86.38 112 THR A O 1
ATOM 890 N N . ILE A 1 113 ? -3.773 -1.455 -8.204 1.00 87.38 113 ILE A N 1
ATOM 891 C CA . ILE A 1 113 ? -2.725 -2.468 -8.361 1.00 87.38 113 ILE A CA 1
ATOM 892 C C . ILE A 1 113 ? -1.462 -1.786 -8.886 1.00 87.38 113 ILE A C 1
ATOM 894 O O . ILE A 1 113 ? -1.426 -1.317 -10.019 1.00 87.38 113 ILE A O 1
ATOM 898 N N . ASN A 1 114 ? -0.416 -1.771 -8.062 1.00 87.69 114 ASN A N 1
ATOM 899 C CA . ASN A 1 114 ? 0.907 -1.299 -8.461 1.00 87.69 114 ASN A CA 1
ATOM 900 C C . ASN A 1 114 ? 1.676 -2.450 -9.126 1.00 87.69 114 ASN A C 1
ATOM 902 O O . ASN A 1 114 ? 1.752 -3.551 -8.572 1.00 87.69 114 ASN A O 1
ATOM 906 N N . ILE A 1 115 ? 2.239 -2.196 -10.304 1.00 90.69 115 ILE A N 1
ATOM 907 C CA . ILE A 1 115 ? 3.005 -3.147 -11.107 1.00 90.69 115 ILE A CA 1
ATOM 908 C C . ILE A 1 115 ? 4.357 -2.516 -11.419 1.00 90.69 115 ILE A C 1
ATOM 910 O O . ILE A 1 115 ? 4.425 -1.510 -12.113 1.00 90.69 115 ILE A O 1
ATOM 914 N N . ALA A 1 116 ? 5.436 -3.149 -10.969 1.00 91.44 116 ALA A N 1
ATOM 915 C CA . ALA A 1 116 ? 6.792 -2.762 -11.334 1.00 91.44 116 ALA A CA 1
ATOM 916 C C . ALA A 1 116 ? 7.410 -3.806 -12.267 1.00 91.44 116 ALA A C 1
ATOM 918 O O . ALA A 1 116 ? 7.522 -4.981 -11.902 1.00 91.44 116 ALA A O 1
ATOM 919 N N . LEU A 1 117 ? 7.819 -3.391 -13.466 1.00 91.06 117 LEU A N 1
ATOM 920 C CA . LEU A 1 117 ? 8.532 -4.252 -14.405 1.00 91.06 117 LEU A CA 1
ATOM 921 C C . LEU A 1 117 ? 10.028 -4.214 -14.092 1.00 91.06 117 LEU A C 1
ATOM 923 O O . LEU A 1 117 ? 10.679 -3.190 -14.262 1.00 91.06 117 LEU A O 1
ATOM 927 N N . VAL A 1 118 ? 10.584 -5.345 -13.651 1.00 91.12 118 VAL A N 1
ATOM 928 C CA . VAL A 1 118 ? 11.996 -5.478 -13.251 1.00 91.12 118 VAL A CA 1
ATOM 929 C C . VAL A 1 118 ? 12.665 -6.586 -14.051 1.00 91.12 118 VAL A C 1
ATOM 931 O O . VAL A 1 118 ? 12.081 -7.643 -14.283 1.00 91.12 118 VAL A O 1
ATOM 934 N N . GLY A 1 119 ? 13.917 -6.369 -14.449 1.00 89.88 119 GLY A N 1
ATOM 935 C CA . GLY A 1 119 ? 14.725 -7.380 -15.123 1.00 89.88 119 GLY A CA 1
ATOM 936 C C . GLY A 1 119 ? 15.838 -6.787 -15.975 1.00 89.88 119 GLY A C 1
ATOM 937 O O . GLY A 1 119 ? 15.947 -5.567 -16.126 1.00 89.88 119 GLY A O 1
ATOM 938 N N . ASN A 1 120 ? 16.633 -7.668 -16.578 1.00 90.19 120 ASN A N 1
ATOM 939 C CA . ASN A 1 120 ? 17.806 -7.298 -17.368 1.00 90.19 120 ASN A CA 1
ATOM 940 C C . ASN A 1 120 ? 17.474 -6.308 -18.506 1.00 90.19 120 ASN A C 1
ATOM 942 O O . ASN A 1 120 ? 16.349 -6.287 -19.021 1.00 90.19 120 ASN A O 1
ATOM 946 N N . PRO A 1 121 ? 18.436 -5.482 -18.945 1.00 86.06 121 PRO A N 1
ATOM 947 C CA . PRO A 1 121 ? 18.326 -4.741 -20.199 1.00 86.06 121 PRO A CA 1
ATOM 948 C C . PRO A 1 121 ? 17.880 -5.640 -21.366 1.00 86.06 121 PRO A C 1
ATOM 950 O O . PRO A 1 121 ? 18.270 -6.803 -21.449 1.00 86.06 121 PRO A O 1
ATOM 953 N N . ASN A 1 122 ? 17.058 -5.095 -22.268 1.00 85.00 122 ASN A N 1
ATOM 954 C CA . ASN A 1 122 ? 16.583 -5.760 -23.492 1.00 85.00 122 ASN A CA 1
ATOM 955 C C . ASN A 1 122 ? 15.750 -7.049 -23.305 1.00 85.00 122 ASN A C 1
ATOM 957 O O . ASN A 1 122 ? 15.555 -7.783 -24.268 1.00 85.00 122 ASN A O 1
ATOM 961 N N . CYS A 1 123 ? 15.203 -7.329 -22.113 1.00 88.56 123 CYS A N 1
ATOM 962 C CA . CYS A 1 123 ? 14.331 -8.498 -21.897 1.00 88.56 123 CYS A CA 1
ATOM 963 C C . CYS A 1 123 ? 12.845 -8.278 -22.252 1.00 88.56 123 CYS A C 1
ATOM 965 O O . CYS A 1 123 ? 12.022 -9.151 -21.991 1.00 88.56 123 CYS A O 1
ATOM 967 N N . GLY A 1 124 ? 12.493 -7.126 -22.837 1.00 87.25 124 GLY A N 1
ATOM 968 C CA . GLY A 1 124 ? 11.127 -6.830 -23.291 1.00 87.25 124 GLY A CA 1
ATOM 969 C C . GLY A 1 124 ? 10.225 -6.094 -22.293 1.00 87.25 124 GLY A C 1
ATOM 970 O O . GLY A 1 124 ? 9.028 -6.005 -22.543 1.00 87.25 124 GLY A O 1
ATOM 971 N N . LYS A 1 125 ? 10.766 -5.534 -21.197 1.00 91.19 125 LYS A N 1
ATOM 972 C CA . LYS A 1 125 ? 9.984 -4.761 -20.205 1.00 91.19 125 LYS A CA 1
ATOM 973 C C . LYS A 1 125 ? 9.219 -3.601 -20.839 1.00 91.19 125 LYS A C 1
ATOM 975 O O . LYS A 1 125 ? 7.999 -3.580 -20.762 1.00 91.19 125 LYS A O 1
ATOM 980 N N . THR A 1 126 ? 9.912 -2.729 -21.569 1.00 85.75 126 THR A N 1
ATOM 981 C CA . THR A 1 126 ? 9.299 -1.587 -22.265 1.00 85.75 126 THR A CA 1
ATOM 982 C C . THR A 1 126 ? 8.251 -2.029 -23.286 1.00 85.75 126 THR A C 1
ATOM 984 O O . THR A 1 126 ? 7.221 -1.384 -23.439 1.00 85.75 126 THR A O 1
ATOM 987 N N . SER A 1 127 ? 8.453 -3.172 -23.950 1.00 86.38 127 SER A N 1
ATOM 988 C CA . SER A 1 127 ? 7.447 -3.733 -24.857 1.00 86.38 127 SER A CA 1
ATOM 989 C C . SER A 1 127 ? 6.188 -4.180 -24.109 1.00 86.38 127 SER A C 1
ATOM 991 O O . SER A 1 127 ? 5.083 -3.928 -24.578 1.00 86.38 127 SER A O 1
ATOM 993 N N . MET A 1 128 ? 6.343 -4.827 -22.948 1.00 88.38 128 MET A N 1
ATOM 994 C CA . MET A 1 128 ? 5.222 -5.229 -22.093 1.00 88.38 128 MET A CA 1
ATOM 995 C C . MET A 1 128 ? 4.509 -4.016 -21.488 1.00 88.38 128 MET A C 1
ATOM 997 O O . MET A 1 128 ? 3.283 -4.012 -21.446 1.00 88.38 128 MET A O 1
ATOM 1001 N N . PHE A 1 129 ? 5.261 -2.994 -21.076 1.00 88.56 129 PHE A N 1
ATOM 1002 C CA . PHE A 1 129 ? 4.731 -1.708 -20.631 1.00 88.56 129 PHE A CA 1
ATOM 1003 C C . PHE A 1 129 ? 3.847 -1.095 -21.717 1.00 88.56 129 PHE A C 1
ATOM 1005 O O . PHE A 1 129 ? 2.651 -0.957 -21.504 1.00 88.56 129 PHE A O 1
ATOM 1012 N N . ASN A 1 130 ? 4.395 -0.863 -22.913 1.00 84.38 130 ASN A N 1
ATOM 1013 C CA . ASN A 1 130 ? 3.674 -0.229 -24.020 1.00 84.38 130 ASN A CA 1
ATOM 1014 C C . ASN A 1 130 ? 2.437 -1.027 -24.454 1.00 84.38 130 ASN A C 1
ATOM 1016 O O . ASN A 1 130 ? 1.418 -0.446 -24.823 1.00 84.38 130 ASN A O 1
ATOM 1020 N N . PHE A 1 131 ? 2.517 -2.361 -24.413 1.00 86.00 131 PHE A N 1
ATOM 1021 C CA . PHE A 1 131 ? 1.371 -3.221 -24.691 1.00 86.00 131 PHE A CA 1
ATOM 1022 C C . PHE A 1 131 ? 0.275 -3.080 -23.629 1.00 86.00 131 PHE A C 1
ATOM 1024 O O . PHE A 1 131 ? -0.896 -2.966 -23.980 1.00 86.00 131 PHE A O 1
ATOM 1031 N N . ALA A 1 132 ? 0.646 -3.097 -22.345 1.00 83.81 132 ALA A N 1
ATOM 1032 C CA . ALA A 1 132 ? -0.299 -2.973 -21.238 1.00 83.81 132 ALA A CA 1
ATOM 1033 C C . ALA A 1 132 ? -0.915 -1.573 -21.154 1.00 83.81 132 ALA A C 1
ATOM 1035 O O . ALA A 1 132 ? -2.061 -1.430 -20.743 1.00 83.81 132 ALA A O 1
ATOM 1036 N N . SER A 1 133 ? -0.152 -0.558 -21.541 1.00 78.69 133 SER A N 1
ATOM 1037 C CA . SER A 1 133 ? -0.495 0.836 -21.325 1.00 78.69 133 SER A CA 1
ATOM 1038 C C . SER A 1 133 ? -1.200 1.490 -22.522 1.00 78.69 133 SER A C 1
ATOM 1040 O O . SER A 1 133 ? -1.902 2.483 -22.384 1.00 78.69 133 SER A O 1
ATOM 1042 N N . GLY A 1 134 ? -1.137 0.872 -23.706 1.00 74.62 134 GLY A N 1
ATOM 1043 C CA . GLY A 1 134 ? -1.895 1.333 -24.873 1.00 74.62 134 GLY A CA 1
ATOM 1044 C C . GLY A 1 134 ? -1.227 2.469 -25.655 1.00 74.62 134 GLY A C 1
ATOM 1045 O O . GLY A 1 134 ? -1.884 3.074 -26.500 1.00 74.62 134 GLY A O 1
ATOM 1046 N N . ALA A 1 135 ? 0.082 2.675 -25.444 1.00 57.34 135 ALA A N 1
ATOM 1047 C CA . ALA A 1 135 ? 0.991 3.541 -26.210 1.00 57.34 135 ALA A CA 1
ATOM 1048 C C . ALA A 1 135 ? 1.046 5.049 -25.858 1.00 57.34 135 ALA A C 1
ATOM 1050 O O . ALA A 1 135 ? 1.538 5.827 -26.681 1.00 57.34 135 ALA A O 1
ATOM 1051 N N . TYR A 1 136 ? 0.640 5.476 -24.654 1.00 55.47 136 TYR A N 1
ATOM 1052 C CA . TYR A 1 136 ? 0.766 6.875 -24.207 1.00 55.47 136 TYR A CA 1
ATOM 1053 C C . TYR A 1 136 ? 1.833 7.048 -23.116 1.00 55.47 136 TYR A C 1
ATOM 1055 O O . TYR A 1 136 ? 1.551 7.141 -21.928 1.00 55.47 136 TYR A O 1
ATOM 1063 N N . GLU A 1 137 ? 3.096 7.137 -23.538 1.00 54.03 137 GLU A N 1
ATOM 1064 C CA . GLU A 1 137 ? 4.231 7.268 -22.620 1.00 54.03 137 GLU A CA 1
ATOM 1065 C C . GLU A 1 137 ? 4.277 8.648 -21.926 1.00 54.03 137 GLU A C 1
ATOM 1067 O O . GLU A 1 137 ? 4.324 9.689 -22.587 1.00 54.03 137 GLU A O 1
ATOM 1072 N N . HIS A 1 138 ? 4.395 8.659 -20.595 1.00 53.03 138 HIS A N 1
ATOM 1073 C CA . HIS A 1 138 ? 4.949 9.784 -19.837 1.00 53.03 138 HIS A CA 1
ATOM 1074 C C . HIS A 1 138 ? 6.340 9.403 -19.306 1.00 53.03 138 HIS A C 1
ATOM 1076 O O . HIS A 1 138 ? 6.502 8.411 -18.596 1.00 53.03 138 HIS A O 1
ATOM 1082 N N . VAL A 1 139 ? 7.360 10.193 -19.660 1.00 51.84 139 VAL A N 1
ATOM 1083 C CA . VAL A 1 139 ? 8.739 10.024 -19.167 1.00 51.84 139 VAL A CA 1
ATOM 1084 C C . VAL A 1 139 ? 8.977 11.022 -18.037 1.00 51.84 139 VAL A C 1
ATOM 1086 O O . VAL A 1 139 ? 8.846 12.231 -18.242 1.00 51.84 139 VAL A O 1
ATOM 1089 N N . GLY A 1 140 ? 9.301 10.523 -16.844 1.00 49.62 140 GLY A N 1
ATOM 1090 C CA . GLY A 1 140 ? 9.626 11.336 -15.675 1.00 49.62 140 GLY A CA 1
ATOM 1091 C C . GLY A 1 140 ? 11.106 11.232 -15.307 1.00 49.62 140 GLY A C 1
ATOM 1092 O O . GLY A 1 140 ? 11.673 10.144 -15.307 1.00 49.62 140 GLY A O 1
ATOM 1093 N N . ASN A 1 141 ? 11.724 12.361 -14.948 1.00 49.94 141 ASN A N 1
ATOM 1094 C CA . ASN A 1 141 ? 13.063 12.385 -14.354 1.00 49.94 141 ASN A CA 1
ATOM 1095 C C . ASN A 1 141 ? 12.948 12.348 -12.825 1.00 49.94 141 ASN A C 1
ATOM 1097 O O . ASN A 1 141 ? 12.367 13.259 -12.230 1.00 49.94 141 ASN A O 1
ATOM 1101 N N . TYR A 1 142 ? 13.542 11.345 -12.175 1.00 55.16 142 TYR A N 1
ATOM 1102 C CA . TYR A 1 142 ? 13.655 11.327 -10.714 1.00 55.16 142 TYR A CA 1
ATOM 1103 C C . TYR A 1 142 ? 14.740 12.312 -10.251 1.00 55.16 142 TYR A C 1
ATOM 1105 O O . TYR A 1 142 ? 15.861 12.317 -10.763 1.00 55.16 142 TYR A O 1
ATOM 1113 N N . SER A 1 143 ? 14.425 13.163 -9.269 1.00 41.53 143 SER A N 1
ATOM 1114 C CA . SER A 1 143 ? 15.340 14.207 -8.786 1.00 41.53 143 SER A CA 1
ATOM 1115 C C . SER A 1 143 ? 16.661 13.612 -8.278 1.00 41.53 143 SER A C 1
ATOM 1117 O O . SER A 1 143 ? 16.703 12.986 -7.219 1.00 41.53 143 SER A O 1
ATOM 1119 N N . GLY A 1 144 ? 17.752 13.855 -9.012 1.00 49.50 144 GLY A N 1
ATOM 1120 C CA . GLY A 1 144 ? 19.120 13.518 -8.604 1.00 49.50 144 GLY A CA 1
ATOM 1121 C C . GLY A 1 144 ? 19.793 12.369 -9.363 1.00 49.50 144 GLY A C 1
ATOM 1122 O O . GLY A 1 144 ? 20.952 12.089 -9.062 1.00 49.50 144 GLY A O 1
ATOM 1123 N N . VAL A 1 145 ? 19.130 11.729 -10.339 1.00 46.53 145 VAL A N 1
ATOM 1124 C CA . VAL A 1 145 ? 19.732 10.685 -11.195 1.00 46.53 145 VAL A CA 1
ATOM 1125 C C . VAL A 1 145 ? 19.224 10.755 -12.643 1.00 46.53 145 VAL A C 1
ATOM 1127 O O . VAL A 1 145 ? 18.065 11.070 -12.883 1.00 46.53 145 VAL A O 1
ATOM 1130 N N . THR A 1 146 ? 20.085 10.446 -13.619 1.00 51.50 146 THR A N 1
ATOM 1131 C CA . THR A 1 146 ? 19.726 10.324 -15.050 1.00 51.50 146 THR A CA 1
ATOM 1132 C C . THR A 1 146 ? 19.185 8.926 -15.328 1.00 51.50 146 THR A C 1
ATOM 1134 O O . THR A 1 146 ? 19.804 8.129 -16.025 1.00 51.50 146 THR A O 1
ATOM 1137 N N . VAL A 1 147 ? 18.086 8.579 -14.673 1.00 60.59 147 VAL A N 1
ATOM 1138 C CA . VAL A 1 147 ? 17.494 7.250 -14.770 1.00 60.59 147 VAL A CA 1
ATOM 1139 C C . VAL A 1 147 ? 16.043 7.435 -15.183 1.00 60.59 147 VAL A C 1
ATOM 1141 O O . VAL A 1 147 ? 15.221 7.862 -14.375 1.00 60.59 147 VAL A O 1
ATOM 1144 N N . ASP A 1 148 ? 15.764 7.156 -16.456 1.00 63.84 148 ASP A N 1
ATOM 1145 C CA . ASP A 1 148 ? 14.425 7.255 -17.028 1.00 63.84 148 ASP A CA 1
ATOM 1146 C C . ASP A 1 148 ? 13.575 6.088 -16.511 1.00 63.84 148 ASP A C 1
ATOM 1148 O O . ASP A 1 148 ? 13.848 4.924 -16.817 1.00 63.84 148 ASP A O 1
ATOM 1152 N N . ALA A 1 149 ? 12.544 6.398 -15.729 1.00 69.62 149 ALA A N 1
ATOM 1153 C CA . ALA A 1 149 ? 11.474 5.464 -15.408 1.00 69.62 149 ALA A CA 1
ATOM 1154 C C . ALA A 1 149 ? 10.199 5.934 -16.113 1.00 69.62 149 ALA A C 1
ATOM 1156 O O . ALA A 1 149 ? 9.851 7.119 -16.075 1.00 69.62 149 ALA A O 1
ATOM 1157 N N . LYS A 1 150 ? 9.527 5.011 -16.805 1.00 78.62 150 LYS A N 1
ATOM 1158 C CA . LYS A 1 150 ? 8.255 5.295 -17.482 1.00 78.62 150 LYS A CA 1
ATOM 1159 C C . LYS A 1 150 ? 7.128 4.850 -16.576 1.00 78.62 150 LYS A C 1
ATOM 1161 O O . LYS A 1 150 ? 7.106 3.691 -16.174 1.00 78.62 150 LYS A O 1
ATOM 1166 N N . GLU A 1 151 ? 6.207 5.749 -16.274 1.00 85.75 151 GLU A N 1
ATOM 1167 C CA . GLU A 1 151 ? 5.054 5.472 -15.423 1.00 85.75 151 GLU A CA 1
ATOM 1168 C C . GLU A 1 151 ? 3.771 5.711 -16.203 1.00 85.75 151 GLU A C 1
ATOM 1170 O O . GLU A 1 151 ? 3.657 6.681 -16.952 1.00 85.75 151 GLU A O 1
ATOM 1175 N N . GLU A 1 152 ? 2.790 4.836 -16.010 1.00 86.38 152 GLU A N 1
ATOM 1176 C CA . GLU A 1 152 ? 1.466 5.014 -16.586 1.00 86.38 152 GLU A CA 1
ATOM 1177 C C . GLU A 1 152 ? 0.383 4.497 -15.643 1.00 86.38 152 GLU A C 1
ATOM 1179 O O . GLU A 1 152 ? 0.583 3.563 -14.859 1.00 86.38 152 GLU A O 1
ATOM 1184 N N . VAL A 1 153 ? -0.782 5.141 -15.709 1.00 87.25 153 VAL A N 1
ATOM 1185 C CA . VAL A 1 153 ? -1.960 4.774 -14.930 1.00 87.25 153 VAL A CA 1
ATOM 1186 C C . VAL A 1 153 ? -3.111 4.523 -15.885 1.00 87.25 153 VAL A C 1
ATOM 1188 O O . VAL A 1 153 ? -3.485 5.411 -16.647 1.00 87.25 153 VAL A O 1
ATOM 1191 N N . PHE A 1 154 ? -3.697 3.333 -15.821 1.00 85.75 154 PHE A N 1
ATOM 1192 C CA . PHE A 1 154 ? -4.854 2.969 -16.634 1.00 85.75 154 PHE A CA 1
ATOM 1193 C C . PHE A 1 154 ? -5.890 2.217 -15.802 1.00 85.75 154 PHE A C 1
ATOM 1195 O O . PHE A 1 154 ? -5.574 1.637 -14.762 1.00 85.75 154 PHE A O 1
ATOM 1202 N N . THR A 1 155 ? -7.141 2.222 -16.259 1.00 84.81 155 THR A N 1
ATOM 1203 C CA . THR A 1 155 ? -8.249 1.560 -15.563 1.00 84.81 155 THR A CA 1
ATOM 1204 C C . THR A 1 155 ? -8.801 0.426 -16.413 1.00 84.81 155 THR A C 1
ATOM 1206 O O . THR A 1 155 ? -9.116 0.628 -17.583 1.00 84.81 155 THR A O 1
ATOM 1209 N N . GLN A 1 156 ? -8.964 -0.755 -15.820 1.00 84.62 156 GLN A N 1
ATOM 1210 C CA . GLN A 1 156 ? -9.594 -1.909 -16.457 1.00 84.62 156 GLN A CA 1
ATOM 1211 C C . GLN A 1 156 ? -10.399 -2.703 -15.420 1.00 84.62 156 GLN A C 1
ATOM 1213 O O . GLN A 1 156 ? -9.909 -2.949 -14.323 1.00 84.62 156 GLN A O 1
ATOM 1218 N N . ASP A 1 157 ? -11.626 -3.110 -15.766 1.00 85.56 157 ASP A N 1
ATOM 1219 C CA . ASP A 1 157 ? -12.497 -3.950 -14.923 1.00 85.56 157 ASP A CA 1
ATOM 1220 C C . ASP A 1 157 ? -12.622 -3.441 -13.469 1.00 85.56 157 ASP A C 1
ATOM 1222 O O . ASP A 1 157 ? -12.545 -4.206 -12.512 1.00 85.56 157 ASP A O 1
ATOM 1226 N N . GLU A 1 158 ? -12.799 -2.122 -13.310 1.00 85.12 158 GLU A N 1
ATOM 1227 C CA . GLU A 1 158 ? -12.861 -1.384 -12.030 1.00 85.12 158 GLU A CA 1
ATOM 1228 C C . GLU A 1 158 ? -11.542 -1.284 -11.240 1.00 85.12 158 GLU A C 1
ATOM 1230 O O . GLU A 1 158 ? -11.522 -0.665 -10.175 1.00 85.12 158 GLU A O 1
ATOM 1235 N N . TYR A 1 159 ? -10.444 -1.848 -11.743 1.00 86.88 159 TYR A N 1
ATOM 1236 C CA . TYR A 1 159 ? -9.116 -1.719 -11.152 1.00 86.88 159 TYR A CA 1
ATOM 1237 C C . TYR A 1 159 ? -8.324 -0.593 -11.797 1.00 86.88 159 TYR A C 1
ATOM 1239 O O . TYR A 1 159 ? -8.275 -0.469 -13.019 1.00 86.88 159 TYR A O 1
ATOM 1247 N N . THR A 1 160 ? -7.649 0.186 -10.959 1.00 87.31 160 THR A N 1
ATOM 1248 C CA . THR A 1 160 ? -6.658 1.171 -11.387 1.00 87.31 160 THR A CA 1
ATOM 1249 C C . THR A 1 160 ? -5.289 0.514 -11.340 1.00 87.31 160 THR A C 1
ATOM 1251 O O . THR A 1 160 ? -4.785 0.176 -10.270 1.00 87.31 160 THR A O 1
ATOM 1254 N N . PHE A 1 161 ? -4.663 0.332 -12.489 1.00 88.81 161 PHE A N 1
ATOM 1255 C CA . PHE A 1 161 ? -3.310 -0.183 -12.597 1.00 88.81 161 PHE A CA 1
ATOM 1256 C C . PHE A 1 161 ? -2.335 0.982 -12.655 1.00 88.81 161 PHE A C 1
ATOM 1258 O O . PHE A 1 161 ? -2.481 1.873 -13.485 1.00 88.81 161 PHE A O 1
ATOM 1265 N N . LYS A 1 162 ? -1.339 0.971 -11.770 1.00 89.31 162 LYS A N 1
ATOM 1266 C CA . LYS A 1 162 ? -0.184 1.867 -11.829 1.00 89.31 162 LYS A CA 1
ATOM 1267 C C . LYS A 1 162 ? 1.007 1.033 -12.255 1.00 89.31 162 LYS A C 1
ATOM 1269 O O . LYS A 1 162 ? 1.488 0.223 -11.463 1.00 89.31 162 LYS A O 1
ATOM 1274 N N . ILE A 1 163 ? 1.419 1.161 -13.508 1.00 90.38 163 ILE A N 1
ATOM 1275 C CA . ILE A 1 163 ? 2.528 0.396 -14.066 1.00 90.38 163 ILE A CA 1
ATOM 1276 C C . ILE A 1 163 ? 3.759 1.286 -14.199 1.00 90.38 163 ILE A C 1
ATOM 1278 O O . ILE A 1 163 ? 3.657 2.433 -14.623 1.00 90.38 163 ILE A O 1
ATOM 1282 N N . ILE A 1 164 ? 4.920 0.746 -13.840 1.00 89.19 164 ILE A N 1
ATOM 1283 C CA . ILE A 1 164 ? 6.214 1.396 -14.029 1.00 89.19 164 ILE A CA 1
ATOM 1284 C C . ILE A 1 164 ? 7.176 0.461 -14.767 1.00 89.19 164 ILE A C 1
ATOM 1286 O O . ILE A 1 164 ? 7.318 -0.716 -14.414 1.00 89.19 164 ILE A O 1
ATOM 1290 N N . ASP A 1 165 ? 7.841 0.981 -15.795 1.00 88.62 165 ASP A N 1
ATOM 1291 C CA . ASP A 1 165 ? 9.005 0.350 -16.415 1.00 88.62 165 ASP A CA 1
ATOM 1292 C C . ASP A 1 165 ? 10.260 0.830 -15.693 1.00 88.62 165 ASP A C 1
ATOM 1294 O O . ASP A 1 165 ? 10.676 1.984 -15.835 1.00 88.62 165 ASP A O 1
ATOM 1298 N N . LEU A 1 166 ? 10.840 -0.055 -14.880 1.00 89.25 166 LEU A N 1
ATOM 1299 C CA . LEU A 1 166 ? 12.067 0.250 -14.168 1.00 89.25 166 LEU A CA 1
ATOM 1300 C C . LEU A 1 166 ? 13.292 -0.012 -15.060 1.00 89.25 166 LEU A C 1
ATOM 1302 O O . LEU A 1 166 ? 13.283 -0.913 -15.909 1.00 89.25 166 LEU A O 1
ATOM 1306 N N . PRO A 1 167 ? 14.395 0.716 -14.823 1.00 86.25 167 PRO A N 1
ATOM 1307 C CA . PRO A 1 167 ? 15.643 0.535 -15.547 1.00 86.25 167 PRO A CA 1
ATOM 1308 C C . PRO A 1 167 ? 16.089 -0.920 -15.610 1.00 86.25 167 PRO A C 1
ATOM 1310 O O . PRO A 1 167 ? 15.968 -1.693 -14.654 1.00 86.25 167 PRO A O 1
ATOM 1313 N N . GLY A 1 168 ? 16.659 -1.288 -16.756 1.00 85.88 168 GLY A N 1
ATOM 1314 C CA . GLY A 1 168 ? 17.254 -2.601 -16.924 1.00 85.88 168 GLY A CA 1
ATOM 1315 C C . GLY A 1 168 ? 18.388 -2.813 -15.931 1.00 85.88 168 GLY A C 1
ATOM 1316 O O . GLY A 1 168 ? 19.389 -2.107 -15.988 1.00 85.88 168 GLY A O 1
ATOM 1317 N N . THR A 1 169 ? 18.257 -3.820 -15.071 1.00 86.62 169 THR A N 1
ATOM 1318 C CA . THR A 1 169 ? 19.298 -4.168 -14.108 1.00 86.62 169 THR A CA 1
ATOM 1319 C C . THR A 1 169 ? 19.597 -5.663 -14.096 1.00 86.62 169 THR A C 1
ATOM 1321 O O . THR A 1 169 ? 18.686 -6.482 -14.199 1.00 86.62 169 THR A O 1
ATOM 1324 N N . TYR A 1 170 ? 20.881 -6.001 -13.959 1.00 84.25 170 TYR A N 1
ATOM 1325 C CA . TYR A 1 170 ? 21.366 -7.370 -13.780 1.00 84.25 170 TYR A CA 1
ATOM 1326 C C . TYR A 1 170 ? 21.473 -7.779 -12.303 1.00 84.25 170 TYR A C 1
ATOM 1328 O O . TYR A 1 170 ? 21.632 -8.964 -12.011 1.00 84.25 170 TYR A O 1
ATOM 1336 N N . SER A 1 171 ? 21.404 -6.823 -11.370 1.00 81.75 171 SER A N 1
ATOM 1337 C CA . SER A 1 171 ? 21.529 -7.083 -9.935 1.00 81.75 171 SER A CA 1
ATOM 1338 C C . SER A 1 171 ? 20.787 -6.050 -9.076 1.00 81.75 171 SER A C 1
ATOM 1340 O O . SER A 1 171 ? 20.414 -4.971 -9.519 1.00 81.75 171 SER A O 1
ATOM 1342 N N . LEU A 1 172 ? 20.563 -6.372 -7.802 1.00 81.25 172 LEU A N 1
ATOM 1343 C CA . LEU A 1 172 ? 20.092 -5.421 -6.782 1.00 81.25 172 LEU A CA 1
ATOM 1344 C C . LEU A 1 172 ? 21.222 -5.038 -5.812 1.00 81.25 172 LEU A C 1
ATOM 1346 O O . LEU A 1 172 ? 20.985 -4.477 -4.741 1.00 81.25 172 LEU A O 1
ATOM 1350 N N . SER A 1 173 ? 22.466 -5.358 -6.175 1.00 74.00 173 SER A N 1
ATOM 1351 C CA . SER A 1 173 ? 23.662 -5.149 -5.357 1.00 74.00 173 SER A CA 1
ATOM 1352 C C . SER A 1 173 ? 24.096 -3.690 -5.226 1.00 74.00 173 SER A C 1
ATOM 1354 O O . SER A 1 173 ? 24.915 -3.403 -4.359 1.00 74.00 173 SER A O 1
ATOM 1356 N N . THR A 1 174 ? 23.468 -2.762 -5.961 1.00 73.06 174 THR A N 1
ATOM 1357 C CA . THR A 1 174 ? 23.617 -1.308 -5.755 1.00 73.06 174 THR A CA 1
ATOM 1358 C C . THR A 1 174 ? 24.990 -0.779 -6.186 1.00 73.06 174 THR A C 1
ATOM 1360 O O . THR A 1 174 ? 25.502 0.172 -5.604 1.00 73.06 174 THR A O 1
ATOM 1363 N N . TYR A 1 175 ? 25.610 -1.392 -7.199 1.00 73.62 175 TYR A N 1
ATOM 1364 C CA . TYR A 1 175 ? 26.918 -0.936 -7.692 1.00 73.62 175 TYR A CA 1
ATOM 1365 C C . TYR A 1 175 ? 26.820 0.267 -8.637 1.00 73.62 175 TYR A C 1
ATOM 1367 O O . TYR A 1 175 ? 27.774 1.033 -8.750 1.00 73.62 175 TYR A O 1
ATOM 1375 N N . ILE A 1 176 ? 25.670 0.438 -9.292 1.00 82.06 176 ILE A N 1
ATOM 1376 C CA . ILE A 1 176 ? 25.380 1.531 -10.228 1.00 82.06 176 ILE A CA 1
ATOM 1377 C C . ILE A 1 176 ? 24.074 2.240 -9.843 1.00 82.06 176 ILE A C 1
ATOM 1379 O O . ILE A 1 176 ? 23.284 1.721 -9.047 1.00 82.06 176 ILE A O 1
ATOM 1383 N N . LEU A 1 177 ? 23.856 3.445 -10.377 1.00 82.50 177 LEU A N 1
ATOM 1384 C CA . LEU A 1 177 ? 22.727 4.306 -10.002 1.00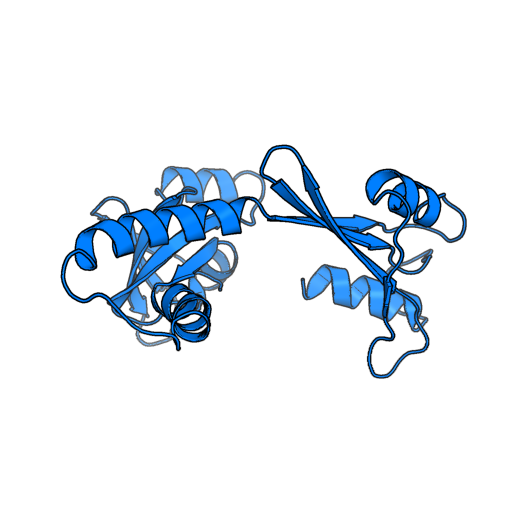 82.50 177 LEU A CA 1
ATOM 1385 C C . LEU A 1 177 ? 21.374 3.669 -10.336 1.00 82.50 177 LEU A C 1
ATOM 1387 O O . LEU A 1 177 ? 20.439 3.766 -9.547 1.00 82.50 177 LEU A O 1
ATOM 1391 N N . GLU A 1 178 ? 21.293 2.960 -11.456 1.00 80.88 178 GLU A N 1
ATOM 1392 C CA . GLU A 1 178 ? 20.114 2.226 -11.906 1.00 80.88 178 GLU A CA 1
ATOM 1393 C C . GLU A 1 178 ? 19.757 1.113 -10.911 1.00 80.88 178 GLU A C 1
ATOM 1395 O O . GLU A 1 178 ? 18.610 0.994 -10.490 1.00 80.88 178 GLU A O 1
ATOM 1400 N N . GLU A 1 179 ? 20.751 0.340 -10.456 1.00 85.69 179 GLU A N 1
ATOM 1401 C CA . GLU A 1 179 ? 20.564 -0.701 -9.435 1.00 85.69 179 GLU A CA 1
ATOM 1402 C C . GLU A 1 179 ? 20.072 -0.122 -8.110 1.00 85.69 179 GLU A C 1
ATOM 1404 O O . GLU A 1 179 ? 19.204 -0.704 -7.453 1.00 85.69 179 GLU A O 1
ATOM 1409 N N . LEU A 1 180 ? 20.642 1.018 -7.706 1.00 84.44 180 LEU A N 1
ATOM 1410 C CA . LEU A 1 180 ? 20.225 1.733 -6.506 1.00 84.44 180 LEU A CA 1
ATOM 1411 C C . LEU A 1 180 ? 18.777 2.207 -6.626 1.00 84.44 180 LEU A C 1
ATOM 1413 O O . LEU A 1 180 ? 18.018 2.046 -5.672 1.00 84.44 180 LEU A O 1
ATOM 1417 N N . TYR A 1 181 ? 18.401 2.754 -7.781 1.00 83.75 181 TYR A N 1
ATOM 1418 C CA . TYR A 1 181 ? 17.049 3.226 -8.049 1.00 83.75 181 TYR A CA 1
ATOM 1419 C C . TYR A 1 181 ? 16.030 2.084 -7.975 1.00 83.75 181 TYR A C 1
ATOM 1421 O O . TYR A 1 181 ? 15.103 2.152 -7.169 1.00 83.75 181 TYR A O 1
ATOM 1429 N N . VAL A 1 182 ? 16.258 0.985 -8.708 1.00 87.75 182 VAL A N 1
ATOM 1430 C CA . VAL A 1 182 ? 15.377 -0.197 -8.679 1.00 87.75 182 VAL A CA 1
ATOM 1431 C C . VAL A 1 182 ? 15.234 -0.737 -7.257 1.00 87.75 182 VAL A C 1
ATOM 1433 O O . VAL A 1 182 ? 14.131 -1.030 -6.802 1.00 87.75 182 VAL A O 1
ATOM 1436 N N . ARG A 1 183 ? 16.340 -0.850 -6.514 1.00 86.94 183 ARG A N 1
ATOM 1437 C CA . ARG A 1 183 ? 16.307 -1.353 -5.137 1.00 86.94 183 ARG A CA 1
ATOM 1438 C C . ARG A 1 183 ? 15.532 -0.436 -4.192 1.00 86.94 183 ARG A C 1
ATOM 1440 O O . ARG A 1 183 ? 14.857 -0.960 -3.309 1.00 86.94 183 ARG A O 1
ATOM 1447 N N . LYS A 1 184 ? 15.685 0.886 -4.314 1.00 85.31 184 LYS A N 1
ATOM 1448 C CA . LYS A 1 184 ? 14.947 1.854 -3.491 1.00 85.31 184 LYS A CA 1
ATOM 1449 C C . LYS A 1 184 ? 13.456 1.776 -3.781 1.00 85.31 184 LYS A C 1
ATOM 1451 O O . LYS A 1 184 ? 12.700 1.554 -2.846 1.00 85.31 184 LYS A O 1
ATOM 1456 N N . TYR A 1 185 ? 13.075 1.817 -5.058 1.00 85.25 185 TYR A N 1
ATOM 1457 C CA . TYR A 1 185 ? 11.680 1.701 -5.484 1.00 85.25 185 TYR A CA 1
ATOM 1458 C C . TYR A 1 185 ? 11.014 0.446 -4.902 1.00 85.25 185 TYR A C 1
ATOM 1460 O O . TYR A 1 185 ? 9.992 0.523 -4.242 1.00 85.25 185 TYR A O 1
ATOM 1468 N N . LEU A 1 186 ? 11.663 -0.719 -5.021 1.00 85.00 186 LEU A N 1
ATOM 1469 C CA . LEU A 1 186 ? 11.128 -1.984 -4.497 1.00 85.00 186 LEU A CA 1
ATOM 1470 C C . LEU A 1 186 ? 11.072 -2.091 -2.961 1.00 85.00 186 LEU A C 1
ATOM 1472 O O . LEU A 1 186 ? 10.565 -3.087 -2.442 1.00 85.00 186 LEU A O 1
ATOM 1476 N N . LYS A 1 187 ? 11.683 -1.156 -2.229 1.00 77.69 187 LYS A N 1
ATOM 1477 C CA . LYS A 1 187 ? 11.709 -1.145 -0.760 1.00 77.69 187 LYS A CA 1
ATOM 1478 C C . LYS A 1 187 ? 10.849 -0.048 -0.146 1.00 77.69 187 LYS A C 1
ATOM 1480 O O . LYS A 1 187 ? 10.459 -0.207 1.008 1.00 77.69 187 LYS A O 1
ATOM 1485 N N . GLU A 1 188 ? 10.667 1.058 -0.855 1.00 64.38 188 GLU A N 1
ATOM 1486 C CA . GLU A 1 188 ? 10.018 2.269 -0.353 1.00 64.38 188 GLU A CA 1
ATOM 1487 C C . GLU A 1 188 ? 8.544 2.377 -0.801 1.00 64.38 188 GLU A C 1
ATOM 1489 O O . GLU A 1 188 ? 7.782 3.035 -0.095 1.00 64.38 188 GLU A O 1
ATOM 1494 N N . ASP A 1 189 ? 8.125 1.655 -1.857 1.00 49.75 189 ASP A N 1
ATOM 1495 C CA . ASP A 1 189 ? 6.741 1.571 -2.382 1.00 49.75 189 ASP A CA 1
ATOM 1496 C C . ASP A 1 189 ? 6.143 0.144 -2.345 1.00 49.75 189 ASP A C 1
ATOM 1498 O O . ASP A 1 189 ? 4.893 0.016 -2.259 1.00 49.75 189 ASP A O 1
#

Foldseek 3Di:
DFQLPADAQWKWFWLDQQDDDPLVVVCVVVQRDGLWMKHFHDADPVRPFTWIATPRDIDTDGSVNRRRIDTDTPVNVCVVVVVVPPDDDDPDPPDVCSVVVRSVVSNLVSQEAEAEQAEAPPPCLVVVVCVVQVHDWDWDDDPPDPFTKTWHWDDDPSHIYIYIYQDGDPDCPPPDPSSVVVVCVVVVD

pLDDT: mean 81.38, std 14.65, range [41.53, 96.38]

Radius of gyration: 20.07 Å; chains: 1; bounding box: 56×44×53 Å

InterPro domains:
  IPR005225 Small GTP-binding domain [TIGR00231] (111-172)
  IPR007167 Ferrous iron transporter FeoA-like domain [PF04023] (1-71)
  IPR007167 Ferrous iron transporter FeoA-like domain [SM00899] (1-73)
  IPR008988 Transcriptional repressor, C-terminal [SSF50037] (4-72)
  IPR027417 P-loop containing nucleoside triphosphate hydrolase [G3DSA:3.40.50.300] (112-189)
  IPR027417 P-loop containing nucleoside triphosphate hydrolase [SSF52540] (113-186)
  IPR030389 FeoB-type guanine nucleotide-binding (G) domain [PF02421] (114-188)
  IPR030389 FeoB-type guanine nucleotide-binding (G) domain [PS51711] (112-189)
  IPR038157 Ferrous iron transporter, core domain [G3DSA:2.30.30.90] (1-82)
  IPR050860 Fe(2+) Transporter FeoB GTPase [PTHR43185] (111-188)

Secondary structure (DSSP, 8-state):
-BGGGPPTT-EEEEEEE---HHHHHHHHHTT--TT-EEEEEEE-TTS-SEEEEETTEEEEE-HHHHTTEEEEEHHHHHHHHHTT--S----SSHHHHHHHHHHHHHHHHTTEEEEEE--STTSSHHHHHHHHHTS--EEEE-TTS--EEEEEEEEETTEEEEEEEPPP-S-SS-SSHHHHHHHHHHHH-

Sequence (189 aa):
MKLSDLKRDDKGIITKVLGRGPFRKRIIEMGFVQGQEVEAVRSAPLGDPVYYKVMGYNVSLSKSDAELVEVVSMNEYQHEYGTITDTESQVNTLTTLSHEDFIRFAKDRGKTINIALVGNPNCGKTSMFNFASGAYEHVGNYSGVTVDAKEEVFTQDEYTFKIIDLPGTYSLSTYILEELYVRKYLKED

Organism: Bacteroides stercoris (NCBI:txid46506)